Protein AF-A0AAW0HGW6-F1 (afdb_monomer_lite)

Structure (mmCIF, N/CA/C/O backbone):
data_AF-A0AAW0HGW6-F1
#
_entry.id   AF-A0AAW0HGW6-F1
#
loop_
_atom_site.group_PDB
_atom_site.id
_atom_site.type_symbol
_atom_site.label_atom_id
_atom_site.label_alt_id
_atom_site.label_comp_id
_atom_site.label_asym_id
_atom_site.label_entity_id
_atom_site.label_seq_id
_atom_site.pdbx_PDB_ins_code
_atom_site.Cartn_x
_atom_site.Cartn_y
_atom_site.Cartn_z
_atom_site.occupancy
_atom_site.B_iso_or_equiv
_atom_site.auth_seq_id
_atom_site.auth_comp_id
_atom_site.auth_asym_id
_atom_site.auth_atom_id
_atom_site.pdbx_PDB_model_num
ATOM 1 N N . MET A 1 1 ? 10.574 7.737 -58.457 1.00 45.41 1 MET A N 1
ATOM 2 C CA . MET A 1 1 ? 11.836 7.775 -59.238 1.00 45.41 1 MET A CA 1
ATOM 3 C C . MET A 1 1 ? 12.554 9.073 -58.868 1.00 45.41 1 MET A C 1
ATOM 5 O O . MET A 1 1 ? 11.848 10.019 -58.565 1.00 45.41 1 MET A O 1
ATOM 9 N N . GLY A 1 2 ? 13.882 9.182 -58.815 1.00 47.44 2 GLY A N 1
ATOM 10 C CA . GLY A 1 2 ? 14.922 8.193 -59.123 1.00 47.44 2 GLY A CA 1
ATOM 11 C C . GLY A 1 2 ? 16.146 8.315 -58.198 1.00 47.44 2 GLY A C 1
ATOM 12 O O . GLY A 1 2 ? 16.178 9.157 -57.307 1.00 47.44 2 GLY A O 1
ATOM 13 N N . ARG A 1 3 ? 17.135 7.436 -58.397 1.00 45.44 3 ARG A N 1
ATOM 14 C CA . ARG A 1 3 ? 18.428 7.460 -57.688 1.00 45.44 3 ARG A CA 1
ATOM 15 C C . ARG A 1 3 ? 19.413 8.322 -58.475 1.00 45.44 3 ARG A C 1
ATOM 17 O O . ARG A 1 3 ? 19.482 8.161 -59.690 1.00 45.44 3 ARG A O 1
ATOM 24 N N . CYS A 1 4 ? 20.253 9.093 -57.790 1.00 49.06 4 CYS A N 1
ATOM 25 C CA . CYS A 1 4 ? 21.452 9.685 -58.383 1.00 49.06 4 CYS A CA 1
ATOM 26 C C . CYS A 1 4 ? 22.699 9.147 -57.670 1.00 49.06 4 CYS A C 1
ATOM 28 O O . CYS A 1 4 ? 22.979 9.507 -56.531 1.00 49.06 4 CYS A O 1
ATOM 30 N N . GLN A 1 5 ? 23.437 8.270 -58.354 1.00 52.12 5 GLN A N 1
ATOM 31 C CA . GLN A 1 5 ? 24.823 7.916 -58.038 1.00 52.12 5 GLN A CA 1
ATOM 32 C C . GLN A 1 5 ? 25.728 8.522 -59.119 1.00 52.12 5 GLN A C 1
ATOM 34 O O . GLN A 1 5 ? 25.414 8.427 -60.304 1.00 52.12 5 GLN A O 1
ATOM 39 N N . GLY A 1 6 ? 26.869 9.089 -58.727 1.00 44.75 6 GLY A N 1
ATOM 40 C CA . GLY A 1 6 ? 27.873 9.655 -59.637 1.00 44.75 6 GLY A CA 1
ATOM 41 C C . GLY A 1 6 ? 29.015 10.261 -58.819 1.00 44.75 6 GLY A C 1
ATOM 42 O O . GLY A 1 6 ? 28.854 11.355 -58.304 1.00 44.75 6 GLY A O 1
ATOM 43 N N . LYS A 1 7 ? 30.038 9.489 -58.433 1.00 53.41 7 LYS A N 1
ATOM 44 C CA . LYS A 1 7 ? 31.212 9.031 -59.216 1.00 53.41 7 LYS A CA 1
ATOM 45 C C . LYS A 1 7 ? 32.397 10.001 -59.090 1.00 53.41 7 LYS A C 1
ATOM 47 O O . LYS A 1 7 ? 32.327 11.138 -59.537 1.00 53.41 7 LYS A O 1
ATOM 52 N N . ASN A 1 8 ? 33.497 9.486 -58.537 1.00 37.16 8 ASN A N 1
ATOM 53 C CA . ASN A 1 8 ? 34.823 10.106 -58.565 1.00 37.16 8 ASN A CA 1
ATOM 54 C C . ASN A 1 8 ? 35.279 10.394 -60.005 1.00 37.16 8 ASN A C 1
ATOM 56 O O . ASN A 1 8 ? 34.983 9.604 -60.903 1.00 37.16 8 ASN A O 1
ATOM 60 N N . SER A 1 9 ? 36.146 11.396 -60.173 1.00 42.34 9 SER A N 1
ATOM 61 C CA . SER A 1 9 ? 37.456 11.164 -60.801 1.00 42.34 9 SER A CA 1
ATOM 62 C C . SER A 1 9 ? 38.423 12.325 -60.571 1.00 42.34 9 SER A C 1
ATOM 64 O O . SER A 1 9 ? 38.061 13.490 -60.711 1.00 42.34 9 SER A O 1
ATOM 66 N N . SER A 1 10 ? 39.664 11.983 -60.230 1.00 46.84 10 SER A N 1
ATOM 67 C CA . SER A 1 10 ? 40.800 12.902 -60.108 1.00 46.84 10 SER A CA 1
ATOM 68 C C . SER A 1 10 ? 41.155 13.559 -61.443 1.00 46.84 10 SER A C 1
ATOM 70 O O . SER A 1 10 ? 40.934 12.955 -62.490 1.00 46.84 10 SER A O 1
ATOM 72 N N . ASN A 1 11 ? 41.868 14.691 -61.408 1.00 45.53 11 ASN A N 1
ATOM 73 C CA . ASN A 1 11 ? 42.939 14.940 -62.378 1.00 45.53 11 ASN A CA 1
ATOM 74 C C . ASN A 1 11 ? 43.975 15.971 -61.894 1.00 45.53 11 ASN A C 1
ATOM 76 O O . ASN A 1 11 ? 43.610 17.039 -61.426 1.00 45.53 11 ASN A O 1
ATOM 80 N N . ASN A 1 12 ? 45.244 15.567 -62.031 1.00 43.19 12 ASN A N 1
ATOM 81 C CA . ASN A 1 12 ? 46.496 16.290 -62.322 1.00 43.19 12 ASN A CA 1
ATOM 82 C C . ASN A 1 12 ? 46.644 17.819 -62.094 1.00 43.19 12 ASN A C 1
ATOM 84 O O . ASN A 1 12 ? 45.719 18.579 -62.320 1.00 43.19 12 ASN A O 1
ATOM 88 N N . LEU A 1 13 ? 47.825 18.419 -61.882 1.00 39.59 13 LEU A N 1
ATOM 89 C CA . LEU A 1 13 ? 49.220 18.051 -61.541 1.00 39.59 13 LEU A CA 1
ATOM 90 C C . LEU A 1 13 ? 50.100 19.208 -62.081 1.00 39.59 13 LEU A C 1
ATOM 92 O O . LEU A 1 13 ? 50.106 19.422 -63.286 1.00 39.59 13 LEU A O 1
ATOM 96 N N . LYS A 1 14 ? 50.924 19.824 -61.216 1.00 50.56 14 LYS A N 1
ATOM 97 C CA . LYS A 1 14 ? 52.107 20.679 -61.516 1.00 50.56 14 LYS A CA 1
ATOM 98 C C . LYS A 1 14 ? 51.924 22.002 -62.286 1.00 50.56 14 LYS A C 1
ATOM 100 O O . LYS A 1 14 ? 51.207 22.082 -63.272 1.00 50.56 14 LYS A O 1
ATOM 105 N N . ASN A 1 15 ? 52.696 22.999 -61.824 1.00 44.78 15 ASN A N 1
ATOM 106 C CA . ASN A 1 15 ? 53.434 24.078 -62.525 1.00 44.78 15 ASN A CA 1
ATOM 107 C C . ASN A 1 15 ? 53.631 25.243 -61.521 1.00 44.78 15 ASN A C 1
ATOM 109 O O . ASN A 1 15 ? 52.696 25.540 -60.791 1.00 44.78 15 ASN A O 1
ATOM 113 N N . ASN A 1 16 ? 54.752 25.970 -61.405 1.00 42.94 16 ASN A N 1
ATOM 114 C CA . ASN A 1 16 ? 56.145 25.806 -61.858 1.00 42.94 16 ASN A CA 1
ATOM 115 C C . ASN A 1 16 ? 57.040 26.784 -61.024 1.00 42.94 16 ASN A C 1
ATOM 117 O O . ASN A 1 16 ? 56.511 27.749 -60.480 1.00 42.94 16 ASN A O 1
ATOM 121 N N . MET A 1 17 ? 58.363 26.586 -60.904 1.00 48.97 17 MET A N 1
ATOM 122 C CA . MET A 1 17 ? 59.252 27.432 -60.060 1.00 48.97 17 MET A CA 1
ATOM 123 C C . MET A 1 17 ? 59.875 28.633 -60.808 1.00 48.97 17 MET A C 1
ATOM 125 O O . MET A 1 17 ? 60.598 28.433 -61.788 1.00 48.97 17 MET A O 1
ATOM 129 N N . LYS A 1 18 ? 59.676 29.867 -60.300 1.00 41.25 18 LYS A N 1
ATOM 130 C CA . LYS A 1 18 ? 60.363 31.141 -60.663 1.00 41.25 18 LYS A CA 1
ATOM 131 C C . LYS A 1 18 ? 59.913 32.245 -59.669 1.00 41.25 18 LYS A C 1
ATOM 133 O O . LYS A 1 18 ? 58.730 32.246 -59.361 1.00 41.25 18 LYS A O 1
ATOM 138 N N . SER A 1 19 ? 60.698 33.195 -59.139 1.00 41.16 19 SER A N 1
ATOM 139 C CA . SER A 1 19 ? 62.159 33.402 -58.976 1.00 41.16 19 SER A CA 1
ATOM 140 C C . SER A 1 19 ? 62.400 34.291 -57.727 1.00 41.16 19 SER A C 1
ATOM 142 O O . SER A 1 19 ? 61.431 34.777 -57.149 1.00 41.16 19 SER A O 1
ATOM 144 N N . SER A 1 20 ? 63.656 34.536 -57.334 1.00 46.97 20 SER A N 1
ATOM 145 C CA . SER A 1 20 ? 64.038 35.544 -56.321 1.00 46.97 20 SER A CA 1
ATOM 146 C C . SER A 1 20 ? 64.292 36.930 -56.927 1.00 46.97 20 SER A C 1
ATOM 148 O O . SER A 1 20 ? 64.766 36.990 -58.059 1.00 46.97 20 SER A O 1
ATOM 150 N N . ASP A 1 21 ? 64.116 37.992 -56.129 1.00 43.16 21 ASP A N 1
ATOM 151 C CA . ASP A 1 21 ? 64.934 39.219 -56.179 1.00 43.16 21 ASP A CA 1
ATOM 152 C C . ASP A 1 21 ? 64.956 39.921 -54.792 1.00 43.16 21 ASP A C 1
ATOM 154 O O . ASP A 1 21 ? 63.905 39.988 -54.148 1.00 43.16 21 ASP A O 1
ATOM 158 N N . PRO A 1 22 ? 66.114 40.409 -54.294 1.00 71.44 22 PRO A N 1
ATOM 159 C CA . PRO A 1 22 ? 66.227 41.163 -53.035 1.00 71.44 22 PRO A CA 1
ATOM 160 C C . PRO A 1 22 ? 66.676 42.628 -53.242 1.00 71.44 22 PRO A C 1
ATOM 162 O O . PRO A 1 22 ? 67.610 42.841 -54.004 1.00 71.44 22 PRO A O 1
ATOM 165 N N . ASN A 1 23 ? 66.086 43.613 -52.537 1.00 39.38 23 ASN A N 1
ATOM 166 C CA . ASN A 1 23 ? 66.684 44.928 -52.177 1.00 39.38 23 ASN A CA 1
ATOM 167 C C . ASN A 1 23 ? 65.692 45.824 -51.376 1.00 39.38 23 ASN A C 1
ATOM 169 O O . ASN A 1 23 ? 64.668 46.191 -51.937 1.00 39.38 23 ASN A O 1
ATOM 173 N N . ASP A 1 24 ? 66.035 46.132 -50.109 1.00 37.75 24 ASP A N 1
ATOM 174 C CA . ASP A 1 24 ? 65.868 47.365 -49.271 1.00 37.75 24 ASP A CA 1
ATOM 175 C C . ASP A 1 24 ? 64.680 48.376 -49.438 1.00 37.75 24 ASP A C 1
ATOM 177 O O . ASP A 1 24 ? 64.118 48.478 -50.526 1.00 37.75 24 ASP A O 1
ATOM 181 N N . PRO A 1 25 ? 64.337 49.247 -48.441 1.00 48.53 25 PRO A N 1
ATOM 182 C CA . PRO A 1 25 ? 64.885 49.400 -47.082 1.00 48.53 25 PRO A CA 1
ATOM 183 C C . PRO A 1 25 ? 63.857 49.499 -45.918 1.00 48.53 25 PRO A C 1
ATOM 185 O O . PRO A 1 25 ? 62.643 49.589 -46.093 1.00 48.53 25 PRO A O 1
ATOM 188 N N . THR A 1 26 ? 64.414 49.535 -44.705 1.00 46.91 26 THR A N 1
ATOM 189 C CA . THR A 1 26 ? 63.852 49.866 -43.379 1.00 46.91 26 THR A CA 1
ATOM 190 C C . THR A 1 26 ? 62.599 50.759 -43.312 1.00 46.91 26 THR A C 1
ATOM 192 O O . THR A 1 26 ? 62.613 51.909 -43.749 1.00 46.91 26 THR A O 1
ATOM 195 N N . ILE A 1 27 ? 61.595 50.300 -42.550 1.00 41.50 27 ILE A N 1
ATOM 196 C CA . ILE A 1 27 ? 60.738 51.168 -41.723 1.00 41.50 27 ILE A CA 1
ATOM 197 C C . ILE A 1 27 ? 60.955 50.780 -40.255 1.00 41.50 27 ILE A C 1
ATOM 199 O O . ILE A 1 27 ? 60.510 49.724 -39.806 1.00 41.50 27 ILE A O 1
ATOM 203 N N . GLU A 1 28 ? 61.645 51.643 -39.509 1.00 48.78 28 GLU A N 1
ATOM 204 C CA . GLU A 1 28 ? 61.555 51.672 -38.047 1.00 48.78 28 GLU A CA 1
ATOM 205 C C . GLU A 1 28 ? 60.164 52.183 -37.641 1.00 48.78 28 GLU A C 1
ATOM 207 O O . GLU A 1 28 ? 59.601 53.047 -38.314 1.00 48.78 28 GLU A O 1
ATOM 212 N N . GLY A 1 29 ? 59.634 51.708 -36.510 1.00 48.62 29 GLY A N 1
ATOM 213 C CA . GLY A 1 29 ? 58.465 52.333 -35.878 1.00 48.62 29 GLY A CA 1
ATOM 214 C C . GLY A 1 29 ? 57.179 51.507 -35.841 1.00 48.62 29 GLY A C 1
ATOM 215 O O . GLY A 1 29 ? 56.113 52.024 -36.161 1.00 48.62 29 GLY A O 1
ATOM 216 N N . LEU A 1 30 ? 57.245 50.263 -35.359 1.00 36.84 30 LEU A N 1
ATOM 217 C CA . LEU A 1 30 ? 56.106 49.643 -34.673 1.00 36.84 30 LEU A CA 1
ATOM 218 C C . LEU A 1 30 ? 56.581 48.996 -33.371 1.00 36.84 30 LEU A C 1
ATOM 220 O O . LEU A 1 30 ? 57.078 47.871 -33.361 1.00 36.84 30 LEU A O 1
ATOM 224 N N . GLU A 1 31 ? 56.416 49.725 -32.266 1.00 42.50 31 GLU A N 1
ATOM 225 C CA . GLU A 1 31 ? 56.532 49.152 -30.927 1.00 42.50 31 GLU A CA 1
ATOM 226 C C . GLU A 1 31 ? 55.533 47.997 -30.766 1.00 42.50 31 GLU A C 1
ATOM 228 O O . GLU A 1 31 ? 54.365 48.080 -31.157 1.00 42.50 31 GLU A O 1
ATOM 233 N N . HIS A 1 32 ? 56.009 46.890 -30.200 1.00 52.75 32 HIS A N 1
ATOM 234 C CA . HIS A 1 32 ? 55.258 45.644 -30.121 1.00 52.75 32 HIS A CA 1
ATOM 235 C C . HIS A 1 32 ? 54.087 45.724 -29.129 1.00 52.75 32 HIS A C 1
ATOM 237 O O . HIS A 1 32 ? 54.254 45.470 -27.937 1.00 52.75 32 HIS A O 1
ATOM 243 N N . LEU A 1 33 ? 52.870 45.939 -29.631 1.00 50.41 33 LEU A N 1
ATOM 244 C CA . LEU A 1 33 ? 51.649 45.514 -28.942 1.00 50.41 33 LEU A CA 1
ATOM 245 C C . LEU A 1 33 ? 51.174 44.189 -29.540 1.00 50.41 33 LEU A C 1
ATOM 247 O O . LEU A 1 33 ? 50.477 44.158 -30.550 1.00 50.41 33 LEU A O 1
ATOM 251 N N . ASN A 1 34 ? 51.588 43.085 -28.912 1.00 55.12 34 ASN A N 1
ATOM 252 C CA . ASN A 1 34 ? 51.261 41.728 -29.351 1.00 55.12 34 ASN A CA 1
ATOM 253 C C . ASN A 1 34 ? 49.733 41.491 -29.309 1.00 55.12 34 ASN A C 1
ATOM 255 O O . ASN A 1 34 ? 49.170 41.406 -28.212 1.00 55.12 34 ASN A O 1
ATOM 259 N N . PRO A 1 35 ? 49.044 41.306 -30.456 1.00 55.56 35 PRO A N 1
ATOM 260 C CA . PRO A 1 35 ? 47.600 41.049 -30.462 1.00 55.56 35 PRO A CA 1
ATOM 261 C C . PRO A 1 35 ? 47.244 39.692 -29.828 1.00 55.56 35 PRO A C 1
ATOM 263 O O . PRO A 1 35 ? 46.119 39.490 -29.372 1.00 55.56 35 PRO A O 1
ATOM 266 N N . GLU A 1 36 ? 48.216 38.779 -29.738 1.00 54.62 36 GLU A N 1
ATOM 267 C CA . GLU A 1 36 ? 48.080 37.476 -29.084 1.00 54.62 36 GLU A CA 1
ATOM 268 C C . GLU A 1 36 ? 47.896 37.582 -27.554 1.00 54.62 36 GLU A C 1
ATOM 270 O O . GLU A 1 36 ? 47.182 36.775 -26.960 1.00 54.62 36 GLU A O 1
ATOM 275 N N . GLU A 1 37 ? 48.482 38.596 -26.904 1.00 58.25 37 GLU A N 1
ATOM 276 C CA . GLU A 1 37 ? 48.430 38.758 -25.440 1.00 58.25 37 GLU A CA 1
ATOM 277 C C . GLU A 1 37 ? 47.106 39.374 -24.963 1.00 58.25 37 GLU A C 1
ATOM 279 O O . GLU A 1 37 ? 46.531 38.949 -23.956 1.00 58.25 37 GLU A O 1
ATOM 284 N N . VAL A 1 38 ? 46.556 40.323 -25.727 1.00 61.97 38 VAL A N 1
ATOM 285 C CA . VAL A 1 38 ? 45.246 40.931 -25.431 1.00 61.97 38 VAL A CA 1
ATOM 286 C C . VAL A 1 38 ? 44.131 39.880 -25.512 1.00 61.97 38 VAL A C 1
ATOM 288 O O . VAL A 1 38 ? 43.256 39.836 -24.643 1.00 61.97 38 VAL A O 1
ATOM 291 N N . GLY A 1 39 ? 44.201 38.979 -26.502 1.00 65.69 39 GLY A N 1
ATOM 292 C CA . GLY A 1 39 ? 43.273 37.854 -26.639 1.00 65.69 39 GLY A CA 1
ATOM 293 C C . GLY A 1 39 ? 43.298 36.913 -25.430 1.00 65.69 39 GLY A C 1
ATOM 294 O O . GLY A 1 39 ? 42.243 36.594 -24.880 1.00 65.69 39 GLY A O 1
ATOM 295 N N . LYS A 1 40 ? 44.492 36.535 -24.949 1.00 73.88 40 LYS A N 1
ATOM 296 C CA . LYS A 1 40 ? 44.659 35.697 -23.744 1.00 73.88 40 LYS A CA 1
ATOM 297 C C . LYS A 1 40 ? 44.055 36.354 -22.499 1.00 73.88 40 LYS A C 1
ATOM 299 O O . LYS A 1 40 ? 43.359 35.682 -21.739 1.00 73.88 40 LYS A O 1
ATOM 304 N N . SER A 1 41 ? 44.248 37.664 -22.317 1.00 82.25 41 SER A N 1
ATOM 305 C CA . SER A 1 41 ? 43.658 38.414 -21.195 1.00 82.25 41 SER A CA 1
ATOM 306 C C . SER A 1 41 ? 42.123 38.440 -21.241 1.00 82.25 41 SER A C 1
ATOM 308 O O . SER A 1 41 ? 41.467 38.234 -20.217 1.00 82.25 41 SER A O 1
ATOM 310 N N . ALA A 1 42 ? 41.530 38.637 -22.424 1.00 81.69 42 ALA A N 1
ATOM 311 C CA . ALA A 1 42 ? 40.078 38.602 -22.599 1.00 81.69 42 ALA A CA 1
ATOM 312 C C . ALA A 1 42 ? 39.494 37.200 -22.330 1.00 81.69 42 ALA A C 1
ATOM 314 O O . ALA A 1 42 ? 38.497 37.074 -21.616 1.00 81.69 42 ALA A O 1
ATOM 315 N N . ILE A 1 43 ? 40.151 36.149 -22.834 1.00 87.06 43 ILE A N 1
ATOM 316 C CA . ILE A 1 43 ? 39.767 34.747 -22.606 1.00 87.06 43 ILE A CA 1
ATOM 317 C C . ILE A 1 43 ? 39.838 34.393 -21.113 1.00 87.06 43 ILE A C 1
ATOM 319 O O . ILE A 1 43 ? 38.901 33.800 -20.584 1.00 87.06 43 ILE A O 1
ATOM 323 N N . MET A 1 44 ? 40.898 34.807 -20.411 1.00 87.31 44 MET A N 1
ATOM 324 C CA . MET A 1 44 ? 41.045 34.582 -18.968 1.00 87.31 44 MET A CA 1
ATOM 325 C C . MET A 1 44 ? 39.884 35.194 -18.172 1.00 87.31 44 MET A C 1
ATOM 327 O O . MET A 1 44 ? 39.283 34.507 -17.351 1.00 87.31 44 MET A O 1
ATOM 331 N N . LYS A 1 45 ? 39.498 36.445 -18.464 1.00 90.00 45 LYS A N 1
ATOM 332 C CA . LYS A 1 45 ? 38.363 37.110 -17.795 1.00 90.00 45 LYS A CA 1
ATOM 333 C C . LYS A 1 45 ? 37.025 36.414 -18.061 1.00 90.00 45 LYS A C 1
ATOM 335 O O . LYS A 1 45 ? 36.221 36.290 -17.141 1.00 90.00 45 LYS A O 1
ATOM 340 N N . ALA A 1 46 ? 36.797 35.932 -19.284 1.00 90.62 46 ALA A N 1
ATOM 341 C CA . ALA A 1 46 ? 35.594 35.168 -19.619 1.00 90.62 46 ALA A CA 1
ATOM 342 C C . ALA A 1 46 ? 35.531 33.828 -18.859 1.00 90.62 46 ALA A C 1
ATOM 344 O O . ALA A 1 46 ? 34.475 33.452 -18.354 1.00 90.62 46 ALA A O 1
ATOM 345 N N . ILE A 1 47 ? 36.671 33.142 -18.720 1.00 92.56 47 ILE A N 1
ATOM 346 C CA . ILE A 1 47 ? 36.792 31.910 -17.929 1.00 92.56 47 ILE A CA 1
ATOM 347 C C . ILE A 1 47 ? 36.548 32.184 -16.436 1.00 92.56 47 ILE A C 1
ATOM 349 O O . ILE A 1 47 ? 35.830 31.419 -15.795 1.00 92.56 47 ILE A O 1
ATOM 353 N N . GLU A 1 48 ? 37.106 33.262 -15.878 1.00 92.56 48 GLU A N 1
ATOM 354 C CA . GLU A 1 48 ? 36.892 33.629 -14.470 1.00 92.56 48 GLU A CA 1
ATOM 355 C C . GLU A 1 48 ? 35.420 33.962 -14.179 1.00 92.56 48 GLU A C 1
ATOM 357 O O . GLU A 1 48 ? 34.868 33.472 -13.195 1.00 92.56 48 GLU A O 1
ATOM 362 N N . SER A 1 49 ? 34.759 34.715 -15.069 1.00 91.88 49 SER A N 1
ATOM 363 C CA . SER A 1 49 ? 33.323 35.016 -14.961 1.00 91.88 49 SER A CA 1
ATOM 364 C C . SER A 1 49 ? 32.483 33.738 -14.968 1.00 91.88 49 SER A C 1
ATOM 366 O O . SER A 1 49 ? 31.658 33.543 -14.082 1.00 91.88 49 SER A O 1
ATOM 368 N N . LEU A 1 50 ? 32.744 32.818 -15.906 1.00 94.88 50 LEU A N 1
ATOM 369 C CA . LEU A 1 50 ? 31.999 31.561 -16.005 1.00 94.88 50 LEU A CA 1
ATOM 370 C C . LEU A 1 50 ? 32.199 30.658 -14.775 1.00 94.88 50 LEU A C 1
ATOM 372 O O . LEU A 1 50 ? 31.246 30.035 -14.308 1.00 94.88 50 LEU A O 1
ATOM 376 N N . LYS A 1 51 ? 33.416 30.596 -14.215 1.00 93.88 51 LYS A N 1
ATOM 377 C CA . LYS A 1 51 ? 33.666 29.897 -12.940 1.00 93.88 51 LYS A CA 1
ATOM 378 C C . LYS A 1 51 ? 32.850 30.509 -11.802 1.00 93.88 51 LYS A C 1
ATOM 380 O O . LYS A 1 51 ? 32.289 29.766 -10.998 1.00 93.88 51 LYS A O 1
ATOM 385 N N . GLN A 1 52 ? 32.793 31.839 -11.726 1.00 95.00 52 GLN A N 1
ATOM 386 C CA . GLN A 1 52 ? 32.041 32.533 -10.686 1.00 95.00 52 GLN A CA 1
ATOM 387 C C . GLN A 1 52 ? 30.537 32.268 -10.816 1.00 95.00 52 GLN A C 1
ATOM 389 O O . GLN A 1 52 ? 29.903 31.941 -9.815 1.00 95.00 52 GLN A O 1
ATOM 394 N N . ASP A 1 53 ? 29.989 32.320 -12.031 1.00 94.62 53 ASP A N 1
ATOM 395 C CA . ASP A 1 53 ? 28.572 32.047 -12.295 1.00 94.62 53 ASP A CA 1
ATOM 396 C C . ASP A 1 53 ? 28.186 30.609 -11.917 1.00 94.62 53 ASP A C 1
ATOM 398 O O . ASP A 1 53 ? 27.167 30.397 -11.259 1.00 94.62 53 ASP A O 1
ATOM 402 N N . MET A 1 54 ? 29.024 29.615 -12.245 1.00 93.31 54 MET A N 1
ATOM 403 C CA . MET A 1 54 ? 28.795 28.222 -11.832 1.00 93.31 54 MET A CA 1
ATOM 404 C C . MET A 1 54 ? 28.830 28.052 -10.305 1.00 93.31 54 MET A C 1
ATOM 406 O O . MET A 1 54 ? 27.952 27.395 -9.745 1.00 93.31 54 MET A O 1
ATOM 410 N N . ASN A 1 55 ? 29.806 28.660 -9.621 1.00 94.06 55 ASN A N 1
ATOM 411 C CA . ASN A 1 55 ? 29.913 28.597 -8.159 1.00 94.06 55 ASN A CA 1
ATOM 412 C C . ASN A 1 55 ? 28.725 29.285 -7.464 1.00 94.06 55 ASN A C 1
ATOM 414 O O . ASN A 1 55 ? 28.182 28.751 -6.496 1.00 94.06 55 ASN A O 1
ATOM 418 N N . ASN A 1 56 ? 28.297 30.444 -7.973 1.00 93.25 56 ASN A N 1
ATOM 419 C CA . ASN A 1 56 ? 27.121 31.159 -7.482 1.00 93.25 56 ASN A CA 1
ATOM 420 C C . ASN A 1 56 ? 25.848 30.326 -7.691 1.00 93.25 56 ASN A C 1
ATOM 422 O O . ASN A 1 56 ? 25.089 30.126 -6.748 1.00 93.25 56 ASN A O 1
ATOM 426 N N . SER A 1 57 ? 25.645 29.780 -8.895 1.00 94.38 57 SER A N 1
ATOM 427 C CA . SER A 1 57 ? 24.457 28.986 -9.229 1.00 94.38 57 SER A CA 1
ATOM 428 C C . SER A 1 57 ? 24.357 27.692 -8.412 1.00 94.38 57 SER A C 1
ATOM 430 O O . SER A 1 57 ? 23.254 27.307 -8.022 1.00 94.38 57 SER A O 1
ATOM 432 N N . LEU A 1 58 ? 25.487 27.047 -8.098 1.00 93.12 58 LEU A N 1
ATOM 433 C CA . LEU A 1 58 ? 25.520 25.895 -7.195 1.00 93.12 58 LEU A CA 1
ATOM 434 C C . LEU A 1 58 ? 25.111 26.297 -5.767 1.00 93.12 58 LEU A C 1
ATOM 436 O O . LEU A 1 58 ? 24.235 25.668 -5.179 1.00 93.12 58 LEU A O 1
ATOM 440 N N . LYS A 1 59 ? 25.663 27.403 -5.251 1.00 94.00 59 LYS A N 1
ATOM 441 C CA . LYS A 1 59 ? 25.331 27.935 -3.920 1.00 94.00 59 LYS A CA 1
ATOM 442 C C . LYS A 1 59 ? 23.860 28.346 -3.797 1.00 94.00 59 LYS A C 1
ATOM 444 O O . LYS A 1 59 ? 23.228 28.030 -2.795 1.00 94.00 59 LYS A O 1
ATOM 449 N N . GLU A 1 60 ? 23.292 28.993 -4.815 1.00 92.69 60 GLU A N 1
ATOM 450 C CA . GLU A 1 60 ? 21.859 29.320 -4.866 1.00 92.69 60 GLU A CA 1
ATOM 451 C C . GLU A 1 60 ? 20.977 28.064 -4.877 1.00 92.69 60 GLU A C 1
ATOM 453 O O . GLU A 1 60 ? 19.898 28.054 -4.278 1.00 92.69 60 GLU A O 1
ATOM 458 N N . MET A 1 61 ? 21.424 26.993 -5.540 1.00 88.38 61 MET A N 1
ATOM 459 C CA . MET A 1 61 ? 20.717 25.715 -5.552 1.00 88.38 61 MET A CA 1
ATOM 460 C C . MET A 1 61 ? 20.698 25.083 -4.154 1.00 88.38 61 MET A C 1
ATOM 462 O O . MET A 1 61 ? 19.622 24.716 -3.674 1.00 88.38 61 MET A O 1
ATOM 466 N N . ASP A 1 62 ? 21.850 25.026 -3.483 1.00 90.44 62 ASP A N 1
ATOM 467 C CA . ASP A 1 62 ? 21.972 24.515 -2.115 1.00 90.44 62 ASP A CA 1
ATOM 468 C C . ASP A 1 62 ? 21.153 25.356 -1.123 1.00 90.44 62 ASP A C 1
ATOM 470 O O . ASP A 1 62 ? 20.369 24.813 -0.345 1.00 90.44 62 ASP A O 1
ATOM 474 N N . GLU A 1 63 ? 21.251 26.689 -1.181 1.00 94.94 63 GLU A N 1
ATOM 475 C CA . GLU A 1 63 ? 20.460 27.597 -0.339 1.00 94.94 63 GLU A CA 1
ATOM 476 C C . GLU A 1 63 ? 18.950 27.419 -0.561 1.00 94.94 63 GLU A C 1
ATOM 478 O O . GLU A 1 63 ? 18.182 27.392 0.404 1.00 94.94 63 GLU A O 1
ATOM 483 N N . LYS A 1 64 ? 18.506 27.224 -1.809 1.00 94.44 64 LYS A N 1
ATOM 484 C CA . LYS A 1 64 ? 17.097 26.974 -2.146 1.00 94.44 64 LYS A CA 1
ATOM 485 C C . LYS A 1 64 ? 16.588 25.638 -1.601 1.00 94.44 64 LYS A C 1
ATOM 487 O O . LYS A 1 64 ? 15.466 25.591 -1.089 1.00 94.44 64 LYS A O 1
ATOM 492 N N . TYR A 1 65 ? 17.370 24.562 -1.706 1.00 89.31 65 TYR A N 1
ATOM 493 C CA . TYR A 1 65 ? 16.980 23.260 -1.156 1.00 89.31 65 TYR A CA 1
ATOM 494 C C . TYR A 1 65 ? 16.986 23.267 0.374 1.00 89.31 65 TYR A C 1
ATOM 496 O O . TYR A 1 65 ? 16.000 22.836 0.975 1.00 89.31 65 TYR A O 1
ATOM 504 N N . ASN A 1 66 ? 18.020 23.836 0.998 1.00 93.69 66 ASN A N 1
ATOM 505 C CA . ASN A 1 66 ? 18.113 23.966 2.452 1.00 93.69 66 ASN A CA 1
ATOM 506 C C . ASN A 1 66 ? 16.970 24.822 3.017 1.00 93.69 66 ASN A C 1
ATOM 508 O O . ASN A 1 66 ? 16.310 24.414 3.969 1.00 93.69 66 ASN A O 1
ATOM 512 N N . LYS A 1 67 ? 16.642 25.955 2.379 1.00 95.56 67 LYS A N 1
ATOM 513 C CA . LYS A 1 67 ? 15.492 26.784 2.771 1.00 95.56 67 LYS A CA 1
ATOM 514 C C . LYS A 1 67 ? 14.166 26.023 2.677 1.00 95.56 67 LYS A C 1
ATOM 516 O O . LYS A 1 67 ? 13.364 26.086 3.605 1.00 95.56 67 LYS A O 1
ATOM 521 N N . LYS A 1 68 ? 13.939 25.277 1.589 1.00 94.50 68 LYS A N 1
ATOM 522 C CA . LYS A 1 68 ? 12.716 24.473 1.417 1.00 94.50 68 LYS A CA 1
ATOM 523 C C . LYS A 1 68 ? 12.611 23.353 2.461 1.00 94.50 68 LYS A C 1
ATOM 525 O O . LYS A 1 68 ? 11.510 23.042 2.912 1.00 94.50 68 LYS A O 1
ATOM 530 N N . PHE A 1 69 ? 13.737 22.747 2.838 1.00 94.31 69 PHE A N 1
ATOM 531 C CA . PHE A 1 69 ? 13.797 21.755 3.911 1.00 94.31 69 PHE A CA 1
ATOM 532 C C . PHE A 1 69 ? 13.433 22.374 5.270 1.00 94.31 69 PHE A C 1
ATOM 534 O O . PHE A 1 69 ? 12.588 21.831 5.980 1.00 94.31 69 PHE A O 1
ATOM 541 N N . GLU A 1 70 ? 13.991 23.543 5.589 1.00 93.25 70 GLU A N 1
ATOM 542 C CA . GLU A 1 70 ? 13.740 24.247 6.851 1.00 93.25 70 GLU A CA 1
ATOM 543 C C . GLU A 1 70 ? 12.276 24.706 6.987 1.00 93.25 70 GLU A C 1
ATOM 545 O O . GLU A 1 70 ? 11.643 24.495 8.023 1.00 93.25 70 GLU A O 1
ATOM 550 N N . GLU A 1 71 ? 11.690 25.256 5.916 1.00 94.31 71 GLU A N 1
ATOM 551 C CA . GLU A 1 71 ? 10.268 25.634 5.865 1.00 94.31 71 GLU A CA 1
ATOM 552 C C . GLU A 1 71 ? 9.342 24.424 6.095 1.00 94.31 71 GLU A C 1
ATOM 554 O O . GLU A 1 71 ? 8.370 24.513 6.851 1.00 94.31 71 GLU A O 1
ATOM 559 N N . MET A 1 72 ? 9.667 23.272 5.496 1.00 93.88 72 MET A N 1
ATOM 560 C CA . MET A 1 72 ? 8.922 22.022 5.673 1.00 93.88 72 MET A CA 1
ATOM 561 C C . MET A 1 72 ? 9.049 21.469 7.101 1.00 93.88 72 MET A C 1
ATOM 563 O O . MET A 1 72 ? 8.044 21.073 7.693 1.00 93.88 72 MET A O 1
ATOM 567 N N . SER A 1 73 ? 10.258 21.487 7.672 1.00 90.38 73 SER A N 1
ATOM 568 C CA . SER A 1 73 ? 10.525 21.082 9.059 1.00 90.38 73 SER A CA 1
ATOM 569 C C . SER A 1 73 ? 9.727 21.934 10.051 1.00 90.38 73 SER A C 1
ATOM 571 O O . SER A 1 73 ? 9.016 21.408 10.912 1.00 90.38 73 SER A O 1
ATOM 573 N N . LYS A 1 74 ? 9.750 23.262 9.884 1.00 94.12 74 LYS A N 1
ATOM 574 C CA . LYS A 1 74 ? 8.977 24.183 10.723 1.00 94.12 74 LYS A CA 1
ATOM 575 C C . LYS A 1 74 ? 7.470 23.912 10.638 1.00 94.12 74 LYS A C 1
ATOM 577 O O . LYS A 1 74 ? 6.827 23.750 11.672 1.00 94.12 74 LYS A O 1
ATOM 582 N N . SER A 1 75 ? 6.922 23.792 9.425 1.00 93.31 75 SER A N 1
ATOM 583 C CA . SER A 1 75 ? 5.490 23.519 9.218 1.00 93.31 75 SER A CA 1
ATOM 584 C C . SER A 1 75 ? 5.034 22.203 9.862 1.00 93.31 75 SER A C 1
ATOM 586 O O . SER A 1 75 ? 3.891 22.101 10.315 1.00 93.31 75 SER A O 1
ATOM 588 N N . MET A 1 76 ? 5.907 21.193 9.902 1.00 88.75 76 MET A N 1
ATOM 589 C CA . MET A 1 76 ? 5.629 19.909 10.545 1.00 88.75 76 MET A CA 1
ATOM 590 C C . MET A 1 76 ? 5.560 20.053 12.071 1.00 88.75 76 MET A C 1
ATOM 592 O O . MET A 1 76 ? 4.595 19.598 12.686 1.00 88.75 76 MET A O 1
ATOM 596 N N . ASN A 1 77 ? 6.529 20.753 12.669 1.00 87.50 77 ASN A N 1
ATOM 597 C CA . ASN A 1 77 ? 6.580 20.999 14.113 1.00 87.50 77 ASN A CA 1
ATOM 598 C C . ASN A 1 77 ? 5.398 21.848 14.611 1.00 87.50 77 ASN A C 1
ATOM 600 O O . ASN A 1 77 ? 4.794 21.510 15.630 1.00 87.50 77 ASN A O 1
ATOM 604 N N . ASP A 1 78 ? 5.018 22.898 13.874 1.00 89.12 78 ASP A N 1
ATOM 605 C CA . ASP A 1 78 ? 3.856 23.736 14.206 1.00 89.12 78 ASP A CA 1
ATOM 606 C C . ASP A 1 78 ? 2.547 22.913 14.186 1.00 89.12 78 ASP A C 1
ATOM 608 O O . ASP A 1 78 ? 1.685 23.074 15.052 1.00 89.12 78 ASP A O 1
ATOM 612 N N . THR A 1 79 ? 2.411 21.979 13.237 1.00 86.00 79 THR A N 1
ATOM 613 C CA . THR A 1 79 ? 1.242 21.083 13.137 1.00 86.00 79 THR A CA 1
ATOM 614 C C . THR A 1 79 ? 1.187 20.099 14.308 1.00 86.00 79 THR A C 1
ATOM 616 O O . THR A 1 79 ? 0.151 19.981 14.967 1.00 86.00 79 THR A O 1
ATOM 619 N N . LEU A 1 80 ? 2.312 19.442 14.613 1.00 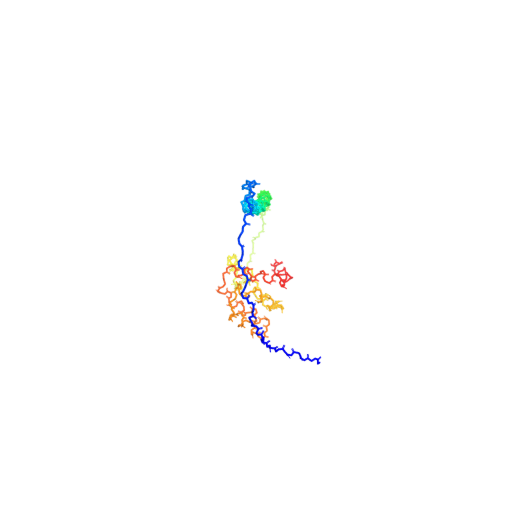87.00 80 LEU A N 1
ATOM 620 C CA . LEU A 1 80 ? 2.424 18.476 15.708 1.00 87.00 80 LEU A CA 1
ATOM 621 C C . LEU A 1 80 ? 2.155 19.132 17.073 1.00 87.00 80 LEU A C 1
ATOM 623 O O . LEU A 1 80 ? 1.365 18.622 17.867 1.00 87.00 80 LEU A O 1
ATOM 627 N N . GLY A 1 81 ? 2.744 20.305 17.325 1.00 85.56 81 GLY A N 1
ATOM 628 C CA . GLY A 1 81 ? 2.565 21.046 18.576 1.00 85.56 81 GLY A CA 1
ATOM 629 C C . GLY A 1 81 ? 1.139 21.560 18.806 1.00 85.56 81 GLY A C 1
ATOM 630 O O . GLY A 1 81 ? 0.746 21.777 19.953 1.00 85.56 81 GLY A O 1
ATOM 631 N N . ASN A 1 82 ? 0.345 21.737 17.746 1.00 86.69 82 ASN A N 1
ATOM 632 C CA . ASN A 1 82 ? -1.081 22.038 17.866 1.00 86.69 82 ASN A CA 1
ATOM 633 C C . ASN A 1 82 ? -1.891 20.781 18.217 1.00 86.69 82 ASN A C 1
ATOM 635 O O . ASN A 1 82 ? -2.698 20.830 19.144 1.00 86.69 82 ASN A O 1
ATOM 639 N N . GLN A 1 83 ? -1.621 19.647 17.560 1.00 85.88 83 GLN A N 1
ATOM 640 C CA . GLN A 1 83 ? -2.270 18.368 17.877 1.00 85.88 83 GLN A CA 1
ATOM 641 C C . GLN A 1 83 ? -1.989 17.917 19.319 1.00 85.88 83 GLN A C 1
ATOM 643 O O . GLN A 1 83 ? -2.917 17.525 20.023 1.00 85.88 83 GLN A O 1
ATOM 648 N N . GLU A 1 84 ? -0.750 18.047 19.808 1.00 86.75 84 GLU A N 1
ATOM 649 C CA . GLU A 1 84 ? -0.423 17.721 21.202 1.00 86.75 84 GLU A CA 1
ATOM 650 C C . GLU A 1 84 ? -1.237 18.526 22.226 1.00 86.75 84 GLU A C 1
ATOM 652 O O . GLU A 1 84 ? -1.591 17.995 23.279 1.00 86.75 84 GLU A O 1
ATOM 657 N N . LYS A 1 85 ? -1.510 19.809 21.954 1.00 90.31 85 LYS A N 1
ATOM 658 C CA . LYS A 1 85 ? -2.304 20.661 22.854 1.00 90.31 85 LYS A CA 1
ATOM 659 C C . LYS A 1 85 ? -3.756 20.201 22.898 1.00 90.31 85 LYS A C 1
ATOM 661 O O . LYS A 1 85 ? -4.300 20.068 23.990 1.00 90.31 85 LYS A O 1
ATOM 666 N N . THR A 1 86 ? -4.347 19.903 21.739 1.00 86.56 86 THR A N 1
ATOM 667 C CA . THR A 1 86 ? -5.705 19.349 21.647 1.00 86.56 86 THR A CA 1
ATOM 668 C C . THR A 1 86 ? -5.810 18.024 22.401 1.00 86.56 86 THR A C 1
ATOM 670 O O . THR A 1 86 ? -6.677 17.888 23.257 1.00 86.56 86 THR A O 1
ATOM 673 N N . ILE A 1 87 ? -4.873 17.093 22.185 1.00 93.19 87 ILE A N 1
ATOM 674 C CA . ILE A 1 87 ? -4.860 15.787 22.866 1.00 93.19 87 ILE A CA 1
ATOM 675 C C . ILE A 1 87 ? -4.726 15.945 24.390 1.00 93.19 87 ILE A C 1
ATOM 677 O O . ILE A 1 87 ? -5.410 15.251 25.140 1.00 93.19 87 ILE A O 1
ATOM 681 N N . LYS A 1 88 ? -3.874 16.864 24.871 1.00 93.06 88 LYS A N 1
ATOM 682 C CA . LYS A 1 88 ? -3.729 17.143 26.313 1.00 93.06 88 LYS A CA 1
ATOM 683 C C . LYS A 1 88 ? -5.032 17.678 26.920 1.00 93.06 88 LYS A C 1
ATOM 685 O O . LYS A 1 88 ? -5.438 17.183 27.966 1.00 93.06 88 LYS A O 1
ATOM 690 N N . GLN A 1 89 ? -5.702 18.612 26.242 1.00 91.19 89 GLN A N 1
ATOM 691 C CA . GLN A 1 89 ? -6.985 19.169 26.681 1.00 91.19 89 GLN A CA 1
ATOM 692 C C . GLN A 1 89 ? -8.107 18.114 26.684 1.00 91.19 89 GLN A C 1
ATOM 694 O O . GLN A 1 89 ? -8.847 17.999 27.660 1.00 91.19 89 GLN A O 1
ATOM 699 N N . GLU A 1 90 ? -8.224 17.306 25.627 1.00 88.06 90 GLU A N 1
ATOM 700 C CA . GLU A 1 90 ? -9.204 16.213 25.574 1.00 88.06 90 GLU A CA 1
ATOM 701 C C . GLU A 1 90 ? -8.955 15.195 26.696 1.00 88.06 90 GLU A C 1
ATOM 703 O O . GLU A 1 90 ? -9.884 14.833 27.419 1.00 88.06 90 GLU A O 1
ATOM 708 N N . MET A 1 91 ? -7.699 14.796 26.920 1.00 91.81 91 MET A N 1
ATOM 709 C CA . MET A 1 91 ? -7.343 13.853 27.982 1.00 91.81 91 MET A CA 1
ATOM 710 C C . MET A 1 91 ? -7.657 14.387 29.390 1.00 91.81 91 MET A C 1
ATOM 712 O O . MET A 1 91 ? -8.083 13.606 30.240 1.00 91.81 91 MET A O 1
ATOM 716 N N . GLU A 1 92 ? -7.486 15.688 29.637 1.00 92.81 92 GLU A N 1
ATOM 717 C CA . GLU A 1 92 ? -7.857 16.344 30.899 1.00 92.81 92 GLU A CA 1
ATOM 718 C C . GLU A 1 92 ? -9.378 16.286 31.127 1.00 92.81 92 GLU A C 1
ATOM 720 O O . GLU A 1 92 ? -9.830 15.740 32.136 1.00 92.81 92 GLU A O 1
ATOM 725 N N . THR A 1 93 ? -10.183 16.700 30.141 1.00 90.19 93 THR A N 1
ATOM 726 C CA . THR A 1 93 ? -11.658 16.648 30.249 1.00 90.19 93 THR A CA 1
ATOM 727 C C . THR A 1 93 ? -12.207 15.223 30.407 1.00 90.19 93 THR A C 1
ATOM 729 O O . THR A 1 93 ? -13.149 14.993 31.166 1.00 90.19 93 THR A O 1
ATOM 732 N N . VAL A 1 94 ? -11.593 14.226 29.758 1.00 92.38 94 VAL A N 1
ATOM 733 C CA . VAL A 1 94 ? -11.958 12.808 29.923 1.00 92.38 94 VAL A CA 1
ATOM 734 C C . VAL A 1 94 ? -11.645 12.301 31.337 1.00 92.38 94 VAL A C 1
ATOM 736 O O . VAL A 1 94 ? -12.369 11.446 31.852 1.00 92.38 94 VAL A O 1
ATOM 739 N N . GLN A 1 95 ? -10.600 12.818 31.994 1.00 91.94 95 GLN A N 1
ATOM 740 C CA . GLN A 1 95 ? -10.295 12.467 33.384 1.00 91.94 95 GLN A CA 1
ATOM 741 C C . GLN A 1 95 ? -11.307 13.068 34.369 1.00 91.94 95 GLN A C 1
ATOM 743 O O . GLN A 1 95 ? -11.731 12.353 35.278 1.00 91.94 95 GLN A O 1
ATOM 748 N N . GLU A 1 96 ? -11.754 14.310 34.164 1.00 89.69 96 GLU A N 1
ATOM 749 C CA . GLU A 1 96 ? -12.818 14.924 34.977 1.00 89.69 96 GLU A CA 1
ATOM 750 C C . GLU A 1 96 ? -14.158 14.187 34.823 1.00 89.69 96 GLU A C 1
ATOM 752 O O . GLU A 1 96 ? -14.762 13.769 35.811 1.00 89.69 96 GLU A O 1
ATOM 757 N N . LEU A 1 97 ? -14.586 13.898 33.589 1.00 90.38 97 LEU A N 1
ATOM 758 C CA . LEU A 1 97 ? -15.814 13.125 33.349 1.00 90.38 97 LEU A CA 1
ATOM 759 C C . LEU A 1 97 ? -15.748 11.717 33.967 1.00 90.38 97 LEU A C 1
ATOM 761 O O . LEU A 1 97 ? -16.757 11.171 34.420 1.00 90.38 97 LEU A O 1
ATOM 765 N N . LYS A 1 98 ? -14.554 11.114 34.033 1.00 90.75 98 LYS A N 1
ATOM 766 C CA . LYS A 1 98 ? -14.346 9.814 34.683 1.00 90.75 98 LYS A CA 1
ATOM 767 C C . LYS A 1 98 ? -14.519 9.880 36.204 1.00 90.75 98 LYS A C 1
ATOM 769 O O . LYS A 1 98 ? -15.087 8.946 36.773 1.00 90.75 98 LYS A O 1
ATOM 774 N N . THR A 1 99 ? -14.049 10.937 36.870 1.00 89.06 99 THR A N 1
ATOM 775 C CA . THR A 1 99 ? -14.245 11.092 38.325 1.00 89.06 99 THR A CA 1
ATOM 776 C C . THR A 1 99 ? -15.698 11.429 38.667 1.00 89.06 99 THR A C 1
ATOM 778 O O . THR A 1 99 ? -16.221 10.929 39.669 1.00 89.06 99 THR A O 1
ATOM 781 N N . GLU A 1 100 ? -16.395 12.172 37.805 1.00 84.94 100 GLU A N 1
ATOM 782 C CA . GLU A 1 100 ? -17.828 12.449 37.953 1.00 84.94 100 GLU A CA 1
ATOM 783 C C . GLU A 1 100 ? -18.687 11.178 37.778 1.00 84.94 100 GLU A C 1
ATOM 785 O O . GLU A 1 100 ? -19.555 10.894 38.608 1.00 84.94 100 GLU A O 1
ATOM 790 N N . MET A 1 101 ? -18.390 10.334 36.778 1.00 83.31 101 MET A N 1
ATOM 791 C CA . MET A 1 101 ? -19.078 9.047 36.580 1.00 83.31 101 MET A CA 1
ATOM 792 C C . MET A 1 101 ? -18.939 8.085 37.770 1.00 83.31 101 MET A C 1
ATOM 794 O O . MET A 1 101 ? -19.935 7.489 38.184 1.00 83.31 101 MET A O 1
ATOM 798 N N . GLU A 1 102 ? -17.741 7.924 38.347 1.00 84.19 102 GLU A N 1
ATOM 799 C CA . GLU A 1 102 ? -17.571 7.070 39.538 1.00 84.19 102 GLU A CA 1
ATOM 800 C C . GLU A 1 102 ? -18.309 7.642 40.763 1.00 84.19 102 GLU A C 1
ATOM 802 O O . GLU A 1 102 ? -18.861 6.881 41.562 1.00 84.19 102 GLU A O 1
ATOM 807 N N . SER A 1 103 ? -18.410 8.971 40.873 1.00 79.50 103 SER A N 1
ATOM 808 C CA . SER A 1 103 ? -19.183 9.639 41.928 1.00 79.50 103 SER A CA 1
ATOM 809 C C . SER A 1 103 ? -20.687 9.356 41.798 1.00 79.50 103 SER A C 1
ATOM 811 O O . SER A 1 103 ? -21.315 8.911 42.759 1.00 79.50 103 SER A O 1
ATOM 813 N N . MET A 1 104 ? -21.260 9.509 40.597 1.00 78.50 104 MET A N 1
ATOM 814 C CA . MET A 1 104 ? -22.677 9.204 40.330 1.00 78.50 104 MET A CA 1
ATOM 815 C C . MET A 1 104 ? -23.012 7.718 40.532 1.00 78.50 104 MET A C 1
ATOM 817 O O . MET A 1 104 ? -24.033 7.372 41.130 1.00 78.50 104 MET A O 1
ATOM 821 N N . LYS A 1 105 ? -22.127 6.823 40.082 1.00 76.75 105 LYS A N 1
ATOM 822 C CA . LYS A 1 105 ? -22.253 5.367 40.259 1.00 76.75 105 LYS A CA 1
ATOM 823 C C . LYS A 1 105 ? -22.233 4.952 41.732 1.00 76.75 105 LYS A C 1
ATOM 825 O O . LYS A 1 105 ? -22.885 3.970 42.090 1.00 76.75 105 LYS A O 1
ATOM 830 N N . LYS A 1 106 ? -21.529 5.701 42.592 1.00 73.38 106 LYS A N 1
ATOM 831 C CA . LYS A 1 106 ? -21.574 5.512 44.046 1.00 73.38 106 LYS A CA 1
ATOM 832 C C . LYS A 1 106 ? -22.941 5.890 44.623 1.00 73.38 106 LYS A C 1
ATOM 834 O O . LYS A 1 106 ? -23.545 5.078 45.313 1.00 73.38 106 LYS A O 1
ATOM 839 N N . THR A 1 107 ? -23.489 7.051 44.267 1.00 61.91 107 THR A N 1
ATOM 840 C CA . THR A 1 107 ? -24.835 7.456 44.717 1.00 61.91 107 THR A CA 1
ATOM 841 C C . THR A 1 107 ? -25.926 6.483 44.250 1.00 61.91 107 THR A C 1
ATOM 843 O O . THR A 1 107 ? -26.875 6.217 44.983 1.00 61.91 107 THR A O 1
ATOM 846 N N . GLN A 1 108 ? -25.784 5.898 43.055 1.00 58.19 108 GLN A N 1
ATOM 847 C CA . GLN A 1 108 ? -26.756 4.937 42.524 1.00 58.19 108 GLN A CA 1
ATOM 848 C C . GLN A 1 108 ? -26.681 3.545 43.186 1.00 58.19 108 GLN A C 1
ATOM 850 O O . GLN A 1 108 ? -27.674 2.818 43.166 1.00 58.19 108 GLN A O 1
ATOM 855 N N . ASN A 1 109 ? -25.543 3.159 43.780 1.00 60.50 109 ASN A N 1
ATOM 856 C CA . ASN A 1 109 ? -25.394 1.841 44.413 1.00 60.50 109 ASN A CA 1
ATOM 857 C C . ASN A 1 109 ? -25.847 1.801 45.886 1.00 60.50 109 ASN A C 1
ATOM 859 O O . ASN A 1 109 ? -26.331 0.763 46.333 1.00 60.50 109 ASN A O 1
ATOM 863 N N . GLU A 1 110 ? -25.808 2.930 46.599 1.00 55.09 110 GLU A N 1
ATOM 864 C CA . GLU A 1 110 ? -26.318 3.042 47.976 1.00 55.09 110 GLU A CA 1
ATOM 865 C C . GLU A 1 110 ? -27.865 2.996 48.040 1.00 55.09 110 GLU A C 1
ATOM 867 O O . GLU A 1 110 ? -28.434 2.621 49.062 1.00 55.09 110 GLU A O 1
ATOM 872 N N . GLY A 1 111 ? -28.559 3.297 46.934 1.00 53.84 111 GLY A N 1
ATOM 873 C CA . GLY A 1 111 ? -30.027 3.293 46.839 1.00 53.84 111 GLY A CA 1
ATOM 874 C C . GLY A 1 111 ? -30.689 1.957 46.465 1.00 53.84 111 GLY A C 1
ATOM 875 O O . GLY A 1 111 ? -31.891 1.951 46.203 1.00 53.84 111 GLY A O 1
ATOM 876 N N . ARG A 1 112 ? -29.944 0.840 46.382 1.00 47.47 112 ARG A N 1
ATOM 877 C CA . ARG A 1 112 ? -30.464 -0.464 45.900 1.00 47.47 112 ARG A CA 1
ATOM 878 C C . ARG A 1 112 ? -30.273 -1.633 46.874 1.00 47.47 112 ARG A C 1
ATOM 880 O O . ARG A 1 112 ? -30.010 -2.761 46.454 1.00 47.47 112 ARG A O 1
ATOM 887 N N . LEU A 1 113 ? -30.438 -1.370 48.168 1.00 50.78 113 LEU A N 1
ATOM 888 C CA . LEU A 1 113 ? -30.723 -2.412 49.155 1.00 50.78 113 LEU A CA 1
ATOM 889 C C . LEU A 1 113 ? -32.241 -2.591 49.262 1.00 50.78 113 LEU A C 1
ATOM 891 O O . LEU A 1 113 ? -32.881 -1.862 50.006 1.00 50.78 113 LEU A O 1
ATOM 895 N N . ASP A 1 114 ? -32.794 -3.495 48.449 1.00 47.28 114 ASP A N 1
ATOM 896 C CA . ASP A 1 114 ? -33.832 -4.473 48.824 1.00 47.28 114 ASP A CA 1
ATOM 897 C C . ASP A 1 114 ? -34.373 -5.206 47.578 1.00 47.28 114 ASP A C 1
ATOM 899 O O . ASP A 1 114 ? -34.486 -4.633 46.498 1.00 47.28 114 ASP A O 1
ATOM 903 N N . MET A 1 115 ? -34.709 -6.491 47.757 1.00 53.44 115 MET A N 1
ATOM 904 C CA . MET A 1 115 ? -35.169 -7.462 46.743 1.00 53.44 115 MET A CA 1
ATOM 905 C C . MET A 1 115 ? -34.190 -7.814 45.602 1.00 53.44 115 MET A C 1
ATOM 907 O O . MET A 1 115 ? -34.195 -7.209 44.537 1.00 53.44 115 MET A O 1
ATOM 911 N N . GLU A 1 116 ? -33.473 -8.931 45.767 1.00 44.97 116 GLU A N 1
ATOM 912 C CA . GLU A 1 116 ? -33.843 -10.170 45.052 1.00 44.97 116 GLU A CA 1
ATOM 913 C C . GLU A 1 116 ? -33.169 -11.403 45.685 1.00 44.97 116 GLU A C 1
ATOM 915 O O . GLU A 1 116 ? -31.949 -11.543 45.698 1.00 44.97 116 GLU A O 1
ATOM 920 N N . ASN A 1 117 ? -33.986 -12.314 46.221 1.00 45.38 117 ASN A N 1
ATOM 921 C CA . ASN A 1 117 ? -33.579 -13.648 46.662 1.00 45.38 117 ASN A CA 1
ATOM 922 C C . ASN A 1 117 ? -34.725 -14.624 46.373 1.00 45.38 117 ASN A C 1
ATOM 924 O O . ASN A 1 117 ? -35.664 -14.679 47.167 1.00 45.38 117 ASN A O 1
ATOM 928 N N . LEU A 1 118 ? -34.648 -15.367 45.260 1.00 33.88 118 LEU A N 1
ATOM 929 C CA . LEU A 1 118 ? -35.337 -16.653 45.072 1.00 33.88 118 LEU A CA 1
ATOM 930 C C . LEU A 1 118 ? -34.980 -17.334 43.733 1.00 33.88 118 LEU A C 1
ATOM 932 O O . LEU A 1 118 ? -35.244 -16.782 42.672 1.00 33.88 118 LEU A O 1
ATOM 936 N N . GLY A 1 119 ? -34.520 -18.590 43.805 1.00 39.19 119 GLY A N 1
ATOM 937 C CA . GLY A 1 119 ? -35.051 -19.663 42.945 1.00 39.19 119 GLY A CA 1
ATOM 938 C C . GLY A 1 119 ? -34.289 -20.112 41.682 1.00 39.19 119 GLY A C 1
ATOM 939 O O . GLY A 1 119 ? -34.281 -19.437 40.662 1.00 39.19 119 GLY A O 1
ATOM 940 N N . GLU A 1 120 ? -33.840 -21.373 41.726 1.00 32.97 120 GLU A N 1
ATOM 941 C CA . GLU A 1 120 ? -33.957 -22.381 40.650 1.00 32.97 120 GLU A CA 1
ATOM 942 C C . GLU A 1 120 ? -33.172 -22.292 39.308 1.00 32.97 120 GLU A C 1
ATOM 944 O O . GLU A 1 120 ? -33.670 -21.912 38.251 1.00 32.97 120 GLU A O 1
ATOM 949 N N . LEU A 1 121 ? -31.954 -22.852 39.342 1.00 39.97 121 LEU A N 1
ATOM 950 C CA . LEU A 1 121 ? -31.365 -23.813 38.379 1.00 39.97 121 LEU A CA 1
ATOM 951 C C . LEU A 1 121 ? -31.972 -23.983 36.957 1.00 39.97 121 LEU A C 1
ATOM 953 O O . LEU A 1 121 ? -32.991 -24.652 36.782 1.00 39.97 121 LEU A O 1
ATOM 957 N N . ARG A 1 122 ? -31.172 -23.678 35.916 1.00 46.28 122 ARG A N 1
ATOM 958 C CA . ARG A 1 122 ? -31.067 -24.509 34.687 1.00 46.28 122 ARG A CA 1
ATOM 959 C C . ARG A 1 122 ? -29.651 -24.477 34.063 1.00 46.28 122 ARG A C 1
ATOM 961 O O . ARG A 1 122 ? -28.937 -23.500 34.273 1.00 46.28 122 ARG A O 1
ATOM 968 N N . PRO A 1 123 ? -29.219 -25.520 33.316 1.00 48.97 123 PRO A N 1
ATOM 969 C CA . PRO A 1 123 ? -27.829 -25.655 32.860 1.00 48.97 123 PRO A CA 1
ATOM 970 C C . PRO A 1 123 ? -27.513 -24.872 31.576 1.00 48.97 123 PRO A C 1
ATOM 972 O O . PRO A 1 123 ? -28.340 -24.781 30.668 1.00 48.97 123 PRO A O 1
ATOM 975 N N . LEU A 1 124 ? -26.276 -24.376 31.480 1.00 35.81 124 LEU A N 1
ATOM 976 C CA . LEU A 1 124 ? -25.734 -23.661 30.319 1.00 35.81 124 LEU A CA 1
ATOM 977 C C . LEU A 1 124 ? -25.374 -24.608 29.153 1.00 35.81 124 LEU A C 1
ATOM 979 O O . LEU A 1 124 ? -24.727 -25.632 29.388 1.00 35.81 124 LEU A O 1
ATOM 983 N N . PRO A 1 125 ? -25.662 -24.239 27.890 1.00 51.28 125 PRO A N 1
ATOM 984 C CA . PRO A 1 125 ? -24.933 -24.745 26.727 1.00 51.28 125 PRO A CA 1
ATOM 985 C C . PRO A 1 125 ? -23.468 -24.255 26.739 1.00 51.28 125 PRO A C 1
ATOM 987 O O . PRO A 1 125 ? -23.191 -23.176 27.270 1.00 51.28 125 PRO A O 1
ATOM 990 N N . PRO A 1 126 ? -22.514 -25.012 26.165 1.00 46.44 126 PRO A N 1
ATOM 991 C CA . PRO A 1 126 ? -21.090 -24.723 26.309 1.00 46.44 126 PRO A CA 1
ATOM 992 C C . PRO A 1 126 ? -20.668 -23.429 25.604 1.00 46.44 126 PRO A C 1
ATOM 994 O O . PRO A 1 126 ? -20.953 -23.207 24.427 1.00 46.44 126 PRO A O 1
ATOM 997 N N . MET A 1 127 ? -19.913 -22.605 26.331 1.00 43.09 127 MET A N 1
ATOM 998 C CA . MET A 1 127 ? -19.238 -21.428 25.793 1.00 43.09 127 MET A CA 1
ATOM 999 C C . MET A 1 127 ? -18.177 -21.841 24.770 1.00 43.09 127 MET A C 1
ATOM 1001 O O . MET A 1 127 ? -17.233 -22.552 25.113 1.00 43.09 127 MET A O 1
ATOM 1005 N N . ILE A 1 128 ? -18.279 -21.331 23.541 1.00 43.94 128 ILE A N 1
ATOM 1006 C CA . ILE A 1 128 ? -17.204 -21.423 22.549 1.00 43.94 128 ILE A CA 1
ATOM 1007 C C . ILE A 1 128 ? -16.612 -20.022 22.345 1.00 43.94 128 ILE A C 1
ATOM 1009 O O . ILE A 1 128 ? -17.261 -19.115 21.834 1.00 43.94 128 ILE A O 1
ATOM 1013 N N . SER A 1 129 ? -15.362 -19.877 22.794 1.00 50.44 129 SER A N 1
ATOM 1014 C CA . SER A 1 129 ? -14.398 -18.826 22.433 1.00 50.44 129 SER A CA 1
ATOM 1015 C C . SER A 1 129 ? -14.831 -17.353 22.547 1.00 50.44 129 SER A C 1
ATOM 1017 O O . SER A 1 129 ? -14.695 -16.584 21.598 1.00 50.44 129 SER A O 1
ATOM 1019 N N . ALA A 1 130 ? -15.157 -16.900 23.760 1.00 44.91 130 ALA A N 1
ATOM 1020 C CA . ALA A 1 130 ? -14.923 -15.503 24.152 1.00 44.91 130 ALA A CA 1
ATOM 1021 C C . ALA A 1 130 ? -13.444 -15.292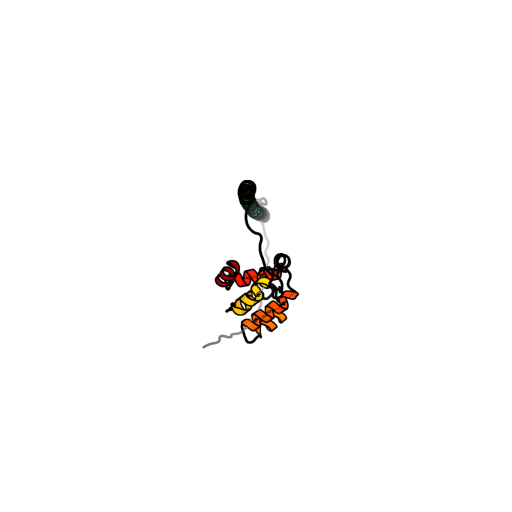 24.559 1.00 44.91 130 ALA A C 1
ATOM 1023 O O . ALA A 1 130 ? -13.144 -14.892 25.679 1.00 44.91 130 ALA A O 1
ATOM 1024 N N . SER A 1 131 ? -12.502 -15.617 23.666 1.00 50.16 131 SER A N 1
ATOM 1025 C CA . SER A 1 131 ? -11.058 -15.495 23.914 1.00 50.16 131 SER A CA 1
ATOM 1026 C C . SER A 1 131 ? -10.323 -15.210 22.604 1.00 50.16 131 SER A C 1
ATOM 1028 O O . SER A 1 131 ? -9.974 -16.132 21.878 1.00 50.16 131 SER A O 1
ATOM 1030 N N . ASN A 1 132 ? -10.205 -13.918 22.268 1.00 47.53 132 ASN A N 1
ATOM 1031 C CA . ASN A 1 132 ? -9.319 -13.372 21.222 1.00 47.53 132 ASN A CA 1
ATOM 1032 C C . ASN A 1 132 ? -9.273 -11.822 21.215 1.00 47.53 132 ASN A C 1
ATOM 1034 O O . ASN A 1 132 ? -8.915 -11.218 20.207 1.00 47.53 132 ASN A O 1
ATOM 1038 N N . LYS A 1 133 ? -9.624 -11.145 22.324 1.00 47.72 133 LYS A N 1
ATOM 1039 C CA . LYS A 1 133 ? -9.597 -9.668 22.370 1.00 47.72 133 LYS A CA 1
ATOM 1040 C C . LYS A 1 133 ? -8.171 -9.102 22.359 1.00 47.72 133 LYS A C 1
ATOM 1042 O O . LYS A 1 133 ? -7.947 -8.077 21.729 1.00 47.72 133 LYS A O 1
ATOM 1047 N N . ASP A 1 134 ? -7.210 -9.820 22.939 1.00 42.47 134 ASP A N 1
ATOM 1048 C CA . ASP A 1 134 ? -5.806 -9.382 22.995 1.00 42.47 134 ASP A CA 1
ATOM 1049 C C . ASP A 1 134 ? -4.981 -9.833 21.774 1.00 42.47 134 ASP A C 1
ATOM 1051 O O . ASP A 1 134 ? -3.982 -9.207 21.430 1.00 42.47 134 ASP A O 1
ATOM 1055 N N . ALA A 1 135 ? -5.418 -10.880 21.061 1.00 47.25 135 ALA A N 1
ATOM 1056 C CA . ALA A 1 135 ? -4.775 -11.337 19.824 1.00 47.25 135 ALA A CA 1
ATOM 1057 C C . ALA A 1 135 ? -5.074 -10.417 18.624 1.00 47.25 135 ALA A C 1
ATOM 1059 O O . ALA A 1 135 ? -4.251 -10.291 17.718 1.00 47.25 135 ALA A O 1
ATOM 1060 N N . ALA A 1 136 ? -6.234 -9.749 18.626 1.00 51.38 136 ALA A N 1
ATOM 1061 C CA . ALA A 1 136 ? -6.620 -8.799 17.585 1.00 51.38 136 ALA A CA 1
ATOM 1062 C C . ALA A 1 136 ? -5.724 -7.545 17.559 1.00 51.38 136 ALA A C 1
ATOM 1064 O O . ALA A 1 136 ? -5.474 -7.001 16.490 1.00 51.38 136 ALA A O 1
ATOM 1065 N N . ALA A 1 137 ? -5.170 -7.127 18.704 1.00 50.44 137 ALA A N 1
ATOM 1066 C CA . ALA A 1 137 ? -4.334 -5.927 18.815 1.00 50.44 137 ALA A CA 1
ATOM 1067 C C . ALA A 1 137 ? -2.973 -6.018 18.085 1.00 50.44 137 ALA A C 1
ATOM 1069 O O . ALA A 1 137 ? -2.317 -4.997 17.895 1.00 50.44 137 ALA A O 1
ATOM 1070 N N . LEU A 1 138 ? -2.549 -7.218 17.664 1.00 57.12 138 LEU A N 1
ATOM 1071 C CA . LEU A 1 138 ? -1.375 -7.435 16.803 1.00 57.12 138 LEU A CA 1
ATOM 1072 C C . LEU A 1 138 ? -1.736 -7.810 15.355 1.00 57.12 138 LEU A C 1
ATOM 1074 O O . LEU A 1 138 ? -0.838 -8.019 14.535 1.00 57.12 138 LEU A O 1
ATOM 1078 N N . LEU A 1 139 ? -3.024 -7.928 15.021 1.00 69.12 139 LEU A N 1
ATOM 1079 C CA . LEU A 1 139 ? -3.453 -8.354 13.696 1.00 69.12 139 LEU A CA 1
ATOM 1080 C C . LEU A 1 139 ? -3.658 -7.134 12.790 1.00 69.12 139 LEU A C 1
ATOM 1082 O O . LEU A 1 139 ? -4.481 -6.265 13.054 1.00 69.12 139 LEU A O 1
ATOM 1086 N N . HIS A 1 140 ? -2.903 -7.063 11.695 1.00 82.50 140 HIS A N 1
ATOM 1087 C CA . HIS A 1 140 ? -3.028 -5.967 10.737 1.00 82.50 140 HIS A CA 1
ATOM 1088 C C . HIS A 1 140 ? -4.409 -5.999 10.061 1.00 82.50 140 HIS A C 1
ATOM 1090 O O . HIS A 1 140 ? -4.896 -7.073 9.710 1.00 82.50 140 HIS A O 1
ATOM 1096 N N . PHE A 1 141 ? -4.987 -4.826 9.769 1.00 86.50 141 PHE A N 1
ATOM 1097 C CA . PHE A 1 141 ? -6.244 -4.662 9.016 1.00 86.50 141 PHE A CA 1
ATOM 1098 C C . PHE A 1 141 ? -6.427 -5.662 7.853 1.00 86.50 141 PHE A C 1
ATOM 1100 O O . PHE A 1 141 ? -7.472 -6.298 7.739 1.00 86.50 141 PHE A O 1
ATOM 1107 N N . VAL A 1 142 ? -5.413 -5.850 6.996 1.00 84.31 142 VAL A N 1
ATOM 1108 C CA . VAL A 1 142 ? -5.515 -6.728 5.815 1.00 84.31 142 VAL A CA 1
ATOM 1109 C C . VAL A 1 142 ? -5.647 -8.215 6.168 1.00 84.31 142 VAL A C 1
ATOM 1111 O O . VAL A 1 142 ? -6.253 -8.964 5.406 1.00 84.31 142 VAL A O 1
ATOM 1114 N N . ASP A 1 143 ? -5.129 -8.633 7.326 1.00 84.56 143 ASP A N 1
ATOM 1115 C CA . ASP A 1 143 ? -5.305 -9.985 7.863 1.00 84.56 143 ASP A CA 1
ATOM 1116 C C . ASP A 1 143 ? -6.653 -10.111 8.600 1.00 84.56 143 ASP A C 1
ATOM 1118 O O . ASP A 1 143 ? -7.353 -11.106 8.419 1.00 84.56 143 ASP A O 1
ATOM 1122 N N . GLN A 1 144 ? -7.062 -9.086 9.365 1.00 86.75 144 GLN A N 1
ATOM 1123 C CA . GLN A 1 144 ? -8.356 -9.032 10.067 1.00 86.75 144 GLN A CA 1
ATOM 1124 C C . GLN A 1 144 ? -9.550 -9.103 9.102 1.00 86.75 144 GLN A C 1
ATOM 1126 O O . GLN A 1 144 ? -10.479 -9.882 9.310 1.00 86.75 144 GLN A O 1
ATOM 1131 N N . TYR A 1 145 ? -9.519 -8.329 8.015 1.00 87.44 145 TYR A N 1
ATOM 1132 C CA . TYR A 1 145 ? -10.598 -8.277 7.022 1.00 87.44 145 TYR A CA 1
ATOM 1133 C C . TYR A 1 145 ? -10.345 -9.193 5.806 1.00 87.44 145 TYR A C 1
ATOM 1135 O O . TYR A 1 145 ? -11.040 -9.079 4.793 1.00 87.44 145 TYR A O 1
ATOM 1143 N N . ARG A 1 146 ? -9.393 -10.140 5.897 1.00 87.00 146 ARG A N 1
ATOM 1144 C CA . ARG A 1 146 ? -8.948 -11.032 4.803 1.00 87.00 146 ARG A CA 1
ATOM 1145 C C . ARG A 1 146 ? -10.095 -11.657 4.008 1.00 87.00 146 ARG A C 1
ATOM 1147 O O . ARG A 1 146 ? -10.111 -11.570 2.784 1.00 87.00 146 ARG A O 1
ATOM 1154 N N . GLU A 1 147 ? -11.058 -12.292 4.674 1.00 86.81 147 GLU A N 1
ATOM 1155 C CA . GLU A 1 147 ? -12.175 -12.974 3.996 1.00 86.81 147 GLU A CA 1
ATOM 1156 C C . GLU A 1 147 ? -13.102 -11.999 3.266 1.00 86.81 147 GLU A C 1
ATOM 1158 O O . GLU A 1 147 ? -13.583 -12.275 2.166 1.00 86.81 147 GLU A O 1
ATOM 1163 N N . GLN A 1 148 ? -13.307 -10.826 3.859 1.00 89.00 148 GLN A N 1
ATOM 1164 C CA . GLN A 1 148 ? -14.192 -9.791 3.342 1.00 89.00 148 GLN A CA 1
ATOM 1165 C C . GLN A 1 148 ? -13.555 -9.120 2.117 1.00 89.00 148 GLN A C 1
ATOM 1167 O O . GLN A 1 148 ? -14.236 -8.909 1.114 1.00 89.00 148 GLN A O 1
ATOM 1172 N N . LEU A 1 149 ? -12.235 -8.901 2.147 1.00 88.88 149 LEU A N 1
ATOM 1173 C CA . LEU A 1 149 ? -11.430 -8.482 0.999 1.00 88.88 149 LEU A CA 1
ATOM 1174 C C . LEU A 1 149 ? -11.444 -9.543 -0.117 1.00 88.88 149 LEU A C 1
ATOM 1176 O O . LEU A 1 149 ? -11.763 -9.215 -1.256 1.00 88.88 149 LEU A O 1
ATOM 1180 N N . VAL A 1 150 ? -11.200 -10.824 0.193 1.00 89.75 150 VAL A N 1
ATOM 1181 C CA . VAL A 1 150 ? -11.274 -11.926 -0.794 1.00 89.75 150 VAL A CA 1
ATOM 1182 C C . VAL A 1 150 ? -12.650 -12.013 -1.462 1.00 89.75 150 VAL A C 1
ATOM 1184 O O . VAL A 1 150 ? -12.725 -12.282 -2.658 1.00 89.75 150 VAL A O 1
ATOM 1187 N N . SER A 1 151 ? -13.733 -11.795 -0.712 1.00 88.31 151 SER A N 1
ATOM 1188 C CA . SER A 1 151 ? -15.098 -11.892 -1.237 1.00 88.31 151 SER A CA 1
ATOM 1189 C C . SER A 1 151 ? -15.536 -10.673 -2.054 1.00 88.31 151 SER A C 1
ATOM 1191 O O . SER A 1 151 ? -16.339 -10.841 -2.972 1.00 88.31 151 SER A O 1
ATOM 1193 N N . ARG A 1 152 ? -15.092 -9.461 -1.688 1.00 89.56 152 ARG A N 1
ATOM 1194 C CA . ARG A 1 152 ? -15.640 -8.189 -2.199 1.00 89.56 152 ARG A CA 1
ATOM 1195 C C . ARG A 1 152 ? -14.714 -7.428 -3.153 1.00 89.56 152 ARG A C 1
ATOM 1197 O O . ARG A 1 152 ? -15.205 -6.553 -3.859 1.00 89.56 152 ARG A O 1
ATOM 1204 N N . VAL A 1 153 ? -13.413 -7.731 -3.206 1.00 87.25 153 VAL A N 1
ATOM 1205 C CA . VAL A 1 153 ? -12.505 -7.119 -4.194 1.00 87.25 153 VAL A CA 1
ATOM 1206 C C . VAL A 1 153 ? -12.867 -7.620 -5.593 1.00 87.25 153 VAL A C 1
ATOM 1208 O O . VAL A 1 153 ? -12.630 -8.775 -5.950 1.00 87.25 153 VAL A O 1
ATOM 1211 N N . THR A 1 154 ? -13.443 -6.732 -6.401 1.00 84.19 154 THR A N 1
ATOM 1212 C CA . THR A 1 154 ? -13.858 -7.026 -7.778 1.00 84.19 154 THR A CA 1
ATOM 1213 C C . THR A 1 154 ? -12.693 -6.997 -8.760 1.00 84.19 154 THR A C 1
ATOM 1215 O O . THR A 1 154 ? -12.693 -7.781 -9.707 1.00 84.19 154 THR A O 1
ATOM 1218 N N . SER A 1 155 ? -11.699 -6.131 -8.533 1.00 86.62 155 SER A N 1
ATOM 1219 C CA . SER A 1 155 ? -10.643 -5.808 -9.502 1.00 86.62 155 SER A CA 1
ATOM 1220 C C . SER A 1 155 ? -9.256 -6.063 -8.913 1.00 86.62 155 SER A C 1
ATOM 1222 O O . SER A 1 155 ? -8.619 -5.169 -8.369 1.00 86.62 155 SER A O 1
ATOM 1224 N N . VAL A 1 156 ? -8.780 -7.303 -9.003 1.00 89.31 156 VAL A N 1
ATOM 1225 C CA .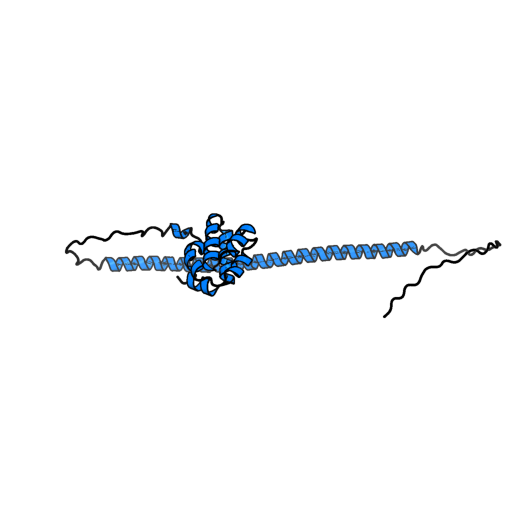 VAL A 1 156 ? -7.539 -7.727 -8.327 1.00 89.31 156 VAL A CA 1
ATOM 1226 C C . VAL A 1 156 ? -6.284 -7.342 -9.105 1.00 89.31 156 VAL A C 1
ATOM 1228 O O . VAL A 1 156 ? -5.271 -7.008 -8.499 1.00 89.31 156 VAL A O 1
ATOM 1231 N N . ASP A 1 157 ? -6.348 -7.335 -10.437 1.00 89.06 157 ASP A N 1
ATOM 1232 C CA . ASP A 1 157 ? -5.175 -7.074 -11.278 1.00 89.06 157 ASP A CA 1
ATOM 1233 C C . ASP A 1 157 ? -4.546 -5.683 -11.013 1.00 89.06 157 ASP A C 1
ATOM 1235 O O . ASP A 1 157 ? -3.341 -5.641 -10.785 1.00 89.06 157 ASP A O 1
ATOM 1239 N N . PRO A 1 158 ? -5.304 -4.571 -10.862 1.00 90.44 158 PRO A N 1
ATOM 1240 C CA . PRO A 1 158 ? -4.730 -3.274 -10.478 1.00 90.44 158 PRO A CA 1
ATOM 1241 C C . PRO A 1 158 ? -4.085 -3.237 -9.081 1.00 90.44 158 PRO A C 1
ATOM 1243 O O . PRO A 1 158 ? -3.206 -2.413 -8.836 1.00 90.44 158 PRO A O 1
ATOM 1246 N N . VAL A 1 159 ? -4.518 -4.104 -8.155 1.00 90.75 159 VAL A N 1
ATOM 1247 C CA . VAL A 1 159 ? -3.879 -4.261 -6.836 1.00 90.75 159 VAL A CA 1
ATOM 1248 C C . VAL A 1 159 ? -2.552 -4.997 -7.006 1.00 90.75 159 VAL A C 1
ATOM 1250 O O . VAL A 1 159 ? -1.531 -4.547 -6.494 1.00 90.75 159 VAL A O 1
ATOM 1253 N N . LEU A 1 160 ? -2.545 -6.095 -7.769 1.00 90.56 160 LEU A N 1
ATOM 1254 C CA . LEU A 1 160 ? -1.335 -6.867 -8.059 1.00 90.56 160 LEU A CA 1
ATOM 1255 C C . LEU A 1 160 ? -0.289 -6.037 -8.804 1.00 90.56 160 LEU A C 1
ATOM 1257 O O . LEU A 1 160 ? 0.876 -6.091 -8.430 1.00 90.56 160 LEU A O 1
ATOM 1261 N N . ASP A 1 161 ? -0.694 -5.222 -9.777 1.00 90.50 161 ASP A N 1
ATOM 1262 C CA . ASP A 1 161 ? 0.208 -4.361 -10.556 1.00 90.50 161 ASP A CA 1
ATOM 1263 C C . ASP A 1 161 ? 0.911 -3.307 -9.684 1.00 90.50 161 ASP A C 1
ATOM 1265 O O . ASP A 1 161 ? 2.056 -2.944 -9.945 1.00 90.50 161 ASP A O 1
ATOM 1269 N N . LYS A 1 162 ? 0.257 -2.844 -8.609 1.00 88.25 162 LYS A N 1
ATOM 1270 C CA . LYS A 1 162 ? 0.860 -1.952 -7.601 1.00 88.25 162 LYS A CA 1
ATOM 1271 C C . LYS A 1 162 ? 1.772 -2.691 -6.618 1.00 88.25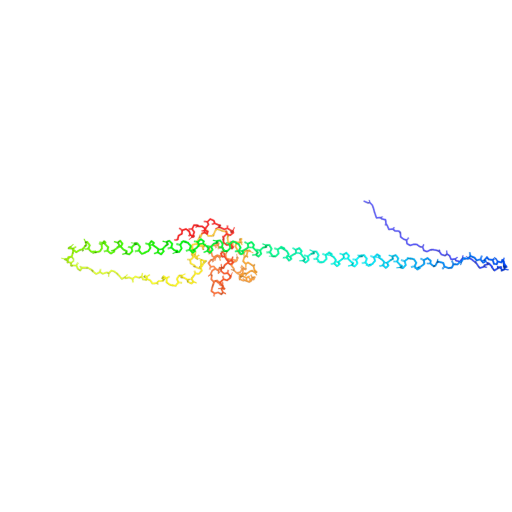 162 LYS A C 1
ATOM 1273 O O . LYS A 1 162 ? 2.686 -2.084 -6.069 1.00 88.25 162 LYS A O 1
ATOM 1278 N N . LEU A 1 163 ? 1.522 -3.976 -6.361 1.00 89.94 163 LEU A N 1
ATOM 1279 C CA . LEU A 1 163 ? 2.307 -4.806 -5.436 1.00 89.94 163 LEU A CA 1
ATOM 1280 C C . LEU A 1 163 ? 3.489 -5.517 -6.104 1.00 89.94 163 LEU A C 1
ATOM 1282 O O . LEU A 1 163 ? 4.442 -5.911 -5.420 1.00 89.94 163 LEU A O 1
ATOM 1286 N N . HIS A 1 164 ? 3.445 -5.648 -7.428 1.00 85.12 164 HIS A N 1
ATOM 1287 C CA . HIS A 1 164 ? 4.530 -6.121 -8.275 1.00 85.12 164 HIS A CA 1
ATOM 1288 C C . HIS A 1 164 ? 5.806 -5.323 -7.998 1.00 85.12 164 HIS A C 1
ATOM 1290 O O . HIS A 1 164 ? 5.784 -4.094 -7.948 1.00 85.12 164 HIS A O 1
ATOM 1296 N N . ARG A 1 165 ? 6.922 -6.023 -7.754 1.00 78.88 165 ARG A N 1
ATOM 1297 C CA . ARG A 1 165 ? 8.233 -5.450 -7.380 1.00 78.88 165 ARG A CA 1
ATOM 1298 C C . ARG A 1 165 ? 8.290 -4.693 -6.040 1.00 78.88 165 ARG A C 1
ATOM 1300 O O . ARG A 1 165 ? 9.390 -4.368 -5.602 1.00 78.88 165 ARG A O 1
ATOM 1307 N N . LEU A 1 166 ? 7.163 -4.422 -5.369 1.00 82.12 166 LEU A N 1
ATOM 1308 C CA . LEU A 1 166 ? 7.125 -3.753 -4.056 1.00 82.12 166 LEU A CA 1
ATOM 1309 C C . LEU A 1 166 ? 6.951 -4.711 -2.873 1.00 82.12 166 LEU A C 1
ATOM 1311 O O . LEU A 1 166 ? 7.440 -4.415 -1.778 1.00 82.12 166 LEU A O 1
ATOM 1315 N N . VAL A 1 167 ? 6.198 -5.793 -3.081 1.00 85.31 167 VAL A N 1
ATOM 1316 C CA . VAL A 1 167 ? 5.846 -6.819 -2.080 1.00 85.31 167 VAL A CA 1
ATOM 1317 C C . VAL A 1 167 ? 5.991 -8.226 -2.654 1.00 85.31 167 VAL A C 1
ATOM 1319 O O . VAL A 1 167 ? 6.392 -9.129 -1.930 1.00 85.31 167 VAL A O 1
ATOM 1322 N N . LEU A 1 168 ? 5.675 -8.404 -3.940 1.00 86.75 168 LEU A N 1
ATOM 1323 C CA . LEU A 1 168 ? 5.735 -9.689 -4.632 1.00 86.75 168 LEU A CA 1
ATOM 1324 C C . LEU A 1 168 ? 6.955 -9.758 -5.551 1.00 86.75 168 LEU A C 1
ATOM 1326 O O . LEU A 1 168 ? 7.232 -8.811 -6.297 1.00 86.75 168 LEU A O 1
ATOM 1330 N N . SER A 1 169 ? 7.629 -10.907 -5.539 1.00 88.44 169 SER A N 1
ATOM 1331 C CA . SER A 1 169 ? 8.538 -11.303 -6.615 1.00 88.44 169 SER A CA 1
ATOM 1332 C C . SER A 1 169 ? 7.774 -11.559 -7.924 1.00 88.44 169 SER A C 1
ATOM 1334 O O . SER A 1 169 ? 6.550 -11.703 -7.930 1.00 88.44 169 SER A O 1
ATOM 1336 N N . GLU A 1 170 ? 8.497 -11.613 -9.046 1.00 88.38 170 GLU A N 1
ATOM 1337 C CA . GLU A 1 170 ? 7.920 -11.884 -10.373 1.00 88.38 170 GLU A CA 1
ATOM 1338 C C . GLU A 1 170 ? 7.180 -13.238 -10.399 1.00 88.38 170 GLU A C 1
ATOM 1340 O O . GLU A 1 170 ? 6.033 -13.306 -10.829 1.00 88.38 170 GLU A O 1
ATOM 1345 N N . GLU A 1 171 ? 7.790 -14.2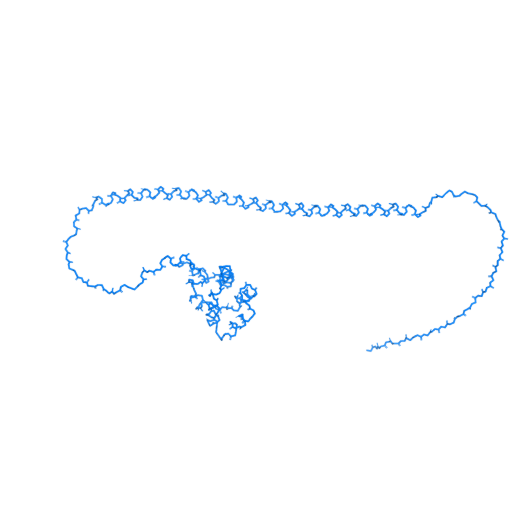86 -9.831 1.00 89.38 171 GLU A N 1
ATOM 1346 C CA . GLU A 1 171 ? 7.224 -15.641 -9.757 1.00 89.38 171 GLU A CA 1
ATOM 1347 C C . GLU A 1 171 ? 5.944 -15.697 -8.904 1.00 89.38 171 GLU A C 1
ATOM 1349 O O . GLU A 1 171 ? 4.942 -16.280 -9.318 1.00 89.38 171 GLU A O 1
ATOM 1354 N N . GLU A 1 172 ? 5.933 -15.051 -7.733 1.00 89.25 172 GLU A N 1
ATOM 1355 C CA . GLU A 1 172 ? 4.737 -14.968 -6.882 1.00 89.25 172 GLU A CA 1
ATOM 1356 C C . GLU A 1 172 ? 3.603 -14.198 -7.565 1.00 89.25 172 GLU A C 1
ATOM 1358 O O . GLU A 1 172 ? 2.438 -14.593 -7.486 1.00 89.25 172 GLU A O 1
ATOM 1363 N N . TYR A 1 173 ? 3.936 -13.101 -8.245 1.00 91.06 173 TYR A N 1
ATOM 1364 C CA . TYR A 1 173 ? 2.980 -12.288 -8.985 1.00 91.06 173 TYR A CA 1
ATOM 1365 C C . TYR A 1 173 ? 2.368 -13.059 -10.162 1.00 91.06 173 TYR A C 1
ATOM 1367 O O . TYR A 1 173 ? 1.142 -13.072 -10.290 1.00 91.06 173 TYR A O 1
ATOM 1375 N N . GLU A 1 174 ? 3.171 -13.760 -10.969 1.00 91.12 174 GLU A N 1
ATOM 1376 C CA . GLU A 1 174 ? 2.667 -14.629 -12.040 1.00 91.12 174 GLU A CA 1
ATOM 1377 C C . GLU A 1 174 ? 1.806 -15.771 -11.479 1.00 91.12 174 GLU A C 1
ATOM 1379 O O . GLU A 1 174 ? 0.697 -16.003 -11.966 1.00 91.12 174 GLU A O 1
ATOM 1384 N N . ALA A 1 175 ? 2.253 -16.431 -10.404 1.00 90.88 175 ALA A N 1
ATOM 1385 C CA . ALA A 1 175 ? 1.520 -17.519 -9.758 1.00 90.88 175 ALA A CA 1
ATOM 1386 C C . ALA A 1 175 ? 0.170 -17.080 -9.165 1.00 90.88 175 ALA A C 1
ATOM 1388 O O . ALA A 1 175 ? -0.769 -17.879 -9.123 1.00 90.88 175 ALA A O 1
ATOM 1389 N N . VAL A 1 176 ? 0.051 -15.828 -8.709 1.00 92.19 176 VAL A N 1
ATOM 1390 C CA . VAL A 1 176 ? -1.233 -15.243 -8.300 1.00 92.19 176 VAL A CA 1
ATOM 1391 C C . VAL A 1 176 ? -2.060 -14.839 -9.524 1.00 92.19 176 VAL A C 1
ATOM 1393 O O . VAL A 1 176 ? -3.240 -15.172 -9.585 1.00 92.19 176 VAL A O 1
ATOM 1396 N N . ARG A 1 177 ? -1.470 -14.158 -10.516 1.00 91.19 177 ARG A N 1
ATOM 1397 C CA . ARG A 1 177 ? -2.157 -13.678 -11.732 1.00 91.19 177 ARG A CA 1
ATOM 1398 C C . ARG A 1 177 ? -2.738 -14.822 -12.576 1.00 91.19 177 ARG A C 1
ATOM 1400 O O . ARG A 1 177 ? -3.775 -14.623 -13.208 1.00 91.19 177 ARG A O 1
ATOM 1407 N N . ALA A 1 178 ? -2.119 -16.004 -12.547 1.00 92.75 178 ALA A N 1
ATOM 1408 C CA . ALA A 1 178 ? -2.567 -17.217 -13.234 1.00 92.75 178 ALA A CA 1
ATOM 1409 C C . ALA A 1 178 ? -3.840 -17.865 -12.643 1.00 92.75 178 ALA A C 1
ATOM 1411 O O . ALA A 1 178 ? -4.424 -18.749 -13.273 1.00 92.75 178 ALA A O 1
ATOM 1412 N N . GLU A 1 179 ? -4.293 -17.460 -11.450 1.00 93.31 179 GLU A N 1
ATOM 1413 C CA . GLU A 1 179 ? -5.506 -18.007 -10.830 1.00 93.31 179 GLU A CA 1
ATOM 1414 C C . GLU A 1 179 ? -6.780 -17.615 -11.607 1.00 93.31 179 GLU A C 1
ATOM 1416 O O . GLU A 1 179 ? -7.009 -16.451 -11.945 1.00 93.31 179 GLU A O 1
ATOM 1421 N N . ALA A 1 180 ? -7.662 -18.594 -11.836 1.00 87.38 180 ALA A N 1
ATOM 1422 C CA . ALA A 1 180 ? -8.805 -18.472 -12.750 1.00 87.38 180 ALA A CA 1
ATOM 1423 C C . ALA A 1 180 ? -9.913 -17.491 -12.311 1.00 87.38 180 ALA A C 1
ATOM 1425 O O . ALA A 1 180 ? -10.740 -17.094 -13.130 1.00 87.38 180 ALA A O 1
ATOM 1426 N N . THR A 1 181 ? -9.976 -17.114 -11.030 1.00 90.62 181 THR A N 1
ATOM 1427 C CA . THR A 1 181 ? -10.995 -16.190 -10.501 1.00 90.62 181 THR A CA 1
ATOM 1428 C C . THR A 1 181 ? -10.370 -15.150 -9.583 1.00 90.62 181 THR A C 1
ATOM 1430 O O . THR A 1 181 ? -9.424 -15.439 -8.854 1.00 90.62 181 THR A O 1
ATOM 1433 N N . ASN A 1 182 ? -10.943 -13.947 -9.545 1.00 89.69 182 ASN A N 1
ATOM 1434 C CA . ASN A 1 182 ? -10.456 -12.852 -8.698 1.00 89.69 182 ASN A CA 1
ATOM 1435 C C . ASN A 1 182 ? -10.446 -13.224 -7.200 1.00 89.69 182 ASN A C 1
ATOM 1437 O O . ASN A 1 182 ? -9.499 -12.908 -6.483 1.00 89.69 182 ASN A O 1
ATOM 1441 N N . GLN A 1 183 ? -11.423 -14.010 -6.740 1.00 90.88 183 GLN A N 1
ATOM 1442 C CA . GLN A 1 183 ? -11.427 -14.545 -5.374 1.00 90.88 183 GLN A CA 1
ATOM 1443 C C . GLN A 1 183 ? -10.263 -15.522 -5.127 1.00 90.88 183 GLN A C 1
ATOM 1445 O O . GLN A 1 183 ? -9.649 -15.491 -4.061 1.00 90.88 183 GLN A O 1
ATOM 1450 N N . ASN A 1 184 ? -9.922 -16.373 -6.103 1.00 90.12 184 ASN A N 1
ATOM 1451 C CA . ASN A 1 184 ? -8.760 -17.257 -6.000 1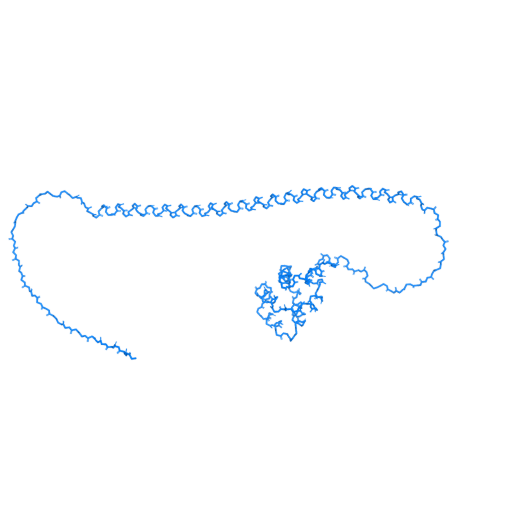.00 90.12 184 ASN A CA 1
ATOM 1452 C C . ASN A 1 184 ? -7.448 -16.460 -6.025 1.00 90.12 184 ASN A C 1
ATOM 1454 O O . ASN A 1 184 ? -6.602 -16.720 -5.172 1.00 90.12 184 ASN A O 1
ATOM 1458 N N . LYS A 1 185 ? -7.323 -15.442 -6.894 1.00 91.56 185 LYS A N 1
ATOM 1459 C CA . LYS A 1 185 ? -6.188 -14.499 -6.910 1.00 91.56 185 LYS A CA 1
ATOM 1460 C C . LYS A 1 185 ? -5.968 -13.886 -5.521 1.00 91.56 185 LYS A C 1
ATOM 1462 O O . LYS A 1 185 ? -4.894 -14.043 -4.950 1.00 91.56 185 LYS A O 1
ATOM 1467 N N . MET A 1 186 ? -6.997 -13.285 -4.911 1.00 91.25 186 MET A N 1
ATOM 1468 C CA . MET A 1 186 ? -6.879 -12.724 -3.553 1.00 91.25 186 MET A CA 1
ATOM 1469 C C . MET A 1 186 ? -6.561 -13.792 -2.502 1.00 91.25 186 MET A C 1
ATOM 1471 O O . MET A 1 186 ? -5.729 -13.564 -1.627 1.00 91.25 186 MET A O 1
ATOM 1475 N N . ARG A 1 187 ? -7.184 -14.978 -2.568 1.00 90.88 187 ARG A N 1
ATOM 1476 C CA . ARG A 1 187 ? -6.907 -16.060 -1.608 1.00 90.88 187 ARG A CA 1
ATOM 1477 C C . ARG A 1 187 ? -5.450 -16.523 -1.688 1.00 90.88 187 ARG A C 1
ATOM 1479 O O . ARG A 1 187 ? -4.856 -16.739 -0.636 1.00 90.88 187 ARG A O 1
ATOM 1486 N N . LYS A 1 188 ? -4.900 -16.636 -2.903 1.00 90.88 188 LYS A N 1
ATOM 1487 C CA . LYS A 1 188 ? -3.509 -17.003 -3.199 1.00 90.88 188 LYS A CA 1
ATOM 1488 C C . LYS A 1 188 ? -2.540 -15.910 -2.749 1.00 90.88 188 LYS A C 1
ATOM 1490 O O . LYS A 1 188 ? -1.585 -16.217 -2.044 1.00 90.88 188 LYS A O 1
ATOM 1495 N N . LEU A 1 189 ? -2.853 -14.645 -3.035 1.00 90.19 189 LEU A N 1
ATOM 1496 C CA . LEU A 1 189 ? -2.123 -13.476 -2.539 1.00 90.19 189 LEU A CA 1
ATOM 1497 C C . LEU A 1 189 ? -2.011 -13.497 -1.005 1.00 90.19 189 LEU A C 1
ATOM 1499 O O . LEU A 1 189 ? -0.915 -13.466 -0.458 1.00 90.19 189 LEU A O 1
ATOM 1503 N N . PHE A 1 190 ? -3.130 -13.663 -0.297 1.00 88.19 190 PHE A N 1
ATOM 1504 C CA . PHE A 1 190 ? -3.128 -13.783 1.163 1.00 88.19 190 PHE A CA 1
ATOM 1505 C C . PHE A 1 190 ? -2.621 -15.135 1.695 1.00 88.19 190 PHE A C 1
ATOM 1507 O O . PHE A 1 190 ? -2.550 -15.310 2.908 1.00 88.19 190 PHE A O 1
ATOM 1514 N N . SER A 1 191 ? -2.297 -16.122 0.856 1.00 87.75 191 SER A N 1
ATOM 1515 C CA . SER A 1 191 ? -1.524 -17.291 1.306 1.00 87.75 191 SER A CA 1
ATOM 1516 C C . SER A 1 191 ? -0.045 -16.937 1.480 1.00 87.75 191 SER A C 1
ATOM 1518 O O . SER A 1 191 ? 0.625 -17.541 2.317 1.00 87.75 191 SER A O 1
ATOM 1520 N N . LEU A 1 192 ? 0.432 -15.919 0.756 1.00 84.88 192 LEU A N 1
ATOM 1521 C CA . LEU A 1 192 ? 1.770 -15.346 0.898 1.00 84.88 192 LEU A CA 1
ATOM 1522 C C . LEU A 1 192 ? 1.877 -14.398 2.109 1.00 84.88 192 LEU A C 1
ATOM 1524 O O . LEU A 1 192 ? 2.984 -14.128 2.555 1.00 84.88 192 LEU A O 1
ATOM 1528 N N . SER A 1 193 ? 0.772 -13.963 2.740 1.00 80.69 193 SER A N 1
ATOM 1529 C CA . SER A 1 193 ? 0.847 -13.026 3.884 1.00 80.69 193 SER A CA 1
ATOM 1530 C C . SER A 1 193 ? 1.580 -13.572 5.120 1.00 80.69 193 SER A C 1
ATOM 1532 O O . SER A 1 193 ? 1.963 -12.801 6.000 1.00 80.69 193 SER A O 1
ATOM 1534 N N . ARG A 1 194 ? 1.865 -14.884 5.158 1.00 78.88 194 ARG A N 1
ATOM 1535 C CA . ARG A 1 194 ? 2.747 -15.519 6.153 1.00 78.88 194 ARG A CA 1
ATOM 1536 C C . ARG A 1 194 ? 4.223 -15.118 6.035 1.00 78.88 194 ARG A C 1
ATOM 1538 O O . ARG A 1 194 ? 4.925 -15.241 7.033 1.00 78.88 194 ARG A O 1
ATOM 1545 N N . SER A 1 195 ? 4.701 -14.686 4.865 1.00 81.88 195 SER A N 1
ATOM 1546 C CA . SER A 1 195 ? 6.074 -14.186 4.664 1.00 81.88 195 SER A CA 1
ATOM 1547 C C . SER A 1 195 ? 6.167 -12.654 4.692 1.00 81.88 195 SER A C 1
ATOM 1549 O O . SER A 1 195 ? 7.262 -12.102 4.595 1.00 81.88 195 SER A O 1
ATOM 1551 N N . TRP A 1 196 ? 5.041 -11.948 4.832 1.00 84.94 196 TRP A N 1
ATOM 1552 C CA . TRP A 1 196 ? 4.994 -10.489 4.760 1.00 84.94 196 TRP A CA 1
ATOM 1553 C C . TRP A 1 196 ? 5.356 -9.812 6.086 1.00 84.94 196 TRP A C 1
ATOM 1555 O O . TRP A 1 196 ? 4.761 -10.087 7.130 1.00 84.94 196 TRP A O 1
ATOM 1565 N N . THR A 1 197 ? 6.273 -8.845 6.013 1.00 85.56 197 THR A N 1
ATOM 1566 C CA . THR A 1 197 ? 6.535 -7.876 7.087 1.00 85.56 197 THR A CA 1
ATOM 1567 C C . THR A 1 197 ? 5.378 -6.879 7.228 1.00 85.56 197 THR A C 1
ATOM 1569 O O . THR A 1 197 ? 4.483 -6.823 6.380 1.00 85.56 197 THR A O 1
ATOM 1572 N N . MET A 1 198 ? 5.399 -6.064 8.289 1.00 84.88 198 MET A N 1
ATOM 1573 C CA . MET A 1 198 ? 4.399 -5.008 8.499 1.00 84.88 198 MET A CA 1
ATOM 1574 C C . MET A 1 198 ? 4.328 -4.052 7.293 1.00 84.88 198 MET A C 1
ATOM 1576 O O . MET A 1 198 ? 3.254 -3.873 6.728 1.00 84.88 198 MET A O 1
ATOM 1580 N N . ASP A 1 199 ? 5.479 -3.587 6.787 1.00 88.19 199 ASP A N 1
ATOM 1581 C CA . ASP A 1 199 ? 5.556 -2.699 5.613 1.00 88.19 199 ASP A CA 1
ATOM 1582 C C . ASP A 1 199 ? 4.907 -3.295 4.354 1.00 88.19 199 ASP A C 1
ATOM 1584 O O . ASP A 1 199 ? 4.352 -2.577 3.517 1.00 88.19 199 ASP A O 1
ATOM 1588 N N . CYS A 1 200 ? 5.000 -4.618 4.179 1.00 88.38 200 CYS A N 1
ATOM 1589 C CA . CYS A 1 200 ? 4.368 -5.320 3.064 1.00 88.38 200 CYS A CA 1
ATOM 1590 C C . CYS A 1 200 ? 2.843 -5.297 3.187 1.00 88.38 200 CYS A C 1
ATOM 1592 O O . CYS A 1 200 ? 2.149 -5.062 2.198 1.00 88.38 200 CYS A O 1
ATOM 1594 N N . LYS A 1 201 ? 2.319 -5.469 4.403 1.00 89.62 201 LYS A N 1
ATOM 1595 C CA . LYS A 1 201 ? 0.885 -5.388 4.690 1.00 89.62 201 LYS A CA 1
ATOM 1596 C C . LYS A 1 201 ? 0.356 -3.949 4.563 1.00 89.62 201 LYS A C 1
ATOM 1598 O O . LYS A 1 201 ? -0.709 -3.768 3.976 1.00 89.62 201 LYS A O 1
ATOM 1603 N N . ASP A 1 202 ? 1.138 -2.936 4.944 1.00 89.19 202 ASP A N 1
ATOM 1604 C CA . ASP A 1 202 ? 0.810 -1.514 4.730 1.00 89.19 202 ASP A CA 1
ATOM 1605 C C . ASP A 1 202 ? 0.779 -1.133 3.240 1.00 89.19 202 ASP A C 1
ATOM 1607 O O . ASP A 1 202 ? -0.066 -0.358 2.784 1.00 89.19 202 ASP A O 1
ATOM 1611 N N . LYS A 1 203 ? 1.700 -1.676 2.432 1.00 90.12 203 LYS A N 1
ATOM 1612 C CA . LYS A 1 203 ? 1.664 -1.529 0.964 1.00 90.12 203 LYS A CA 1
ATOM 1613 C C . LYS A 1 203 ? 0.406 -2.173 0.367 1.00 90.12 203 LYS A C 1
ATOM 1615 O O . LYS A 1 203 ? -0.209 -1.578 -0.514 1.00 90.12 203 LYS A O 1
ATOM 1620 N N . VAL A 1 204 ? -0.000 -3.344 0.863 1.00 89.81 204 VAL A N 1
ATOM 1621 C CA . VAL A 1 204 ? -1.234 -4.038 0.441 1.00 89.81 204 VAL A CA 1
ATOM 1622 C C . VAL A 1 204 ? -2.477 -3.250 0.844 1.00 89.81 204 VAL A C 1
ATOM 1624 O O . VAL A 1 204 ? -3.372 -3.089 0.018 1.00 89.81 204 VAL A O 1
ATOM 1627 N N . TYR A 1 205 ? -2.507 -2.692 2.057 1.00 89.62 205 TYR A N 1
ATOM 1628 C CA . TYR A 1 205 ? -3.565 -1.785 2.498 1.00 89.62 205 TYR A CA 1
ATOM 1629 C C . TYR A 1 205 ? -3.694 -0.578 1.557 1.00 89.62 205 TYR A C 1
ATOM 1631 O O . TYR A 1 205 ? -4.765 -0.371 0.991 1.00 89.62 205 TYR A O 1
ATOM 1639 N N . ARG A 1 206 ? -2.599 0.152 1.292 1.00 91.00 206 ARG A N 1
ATOM 1640 C CA . ARG A 1 206 ? -2.613 1.313 0.379 1.00 91.00 206 ARG A CA 1
ATOM 1641 C C . ARG A 1 206 ? -3.047 0.948 -1.042 1.00 91.00 206 ARG A C 1
ATOM 1643 O O . ARG A 1 206 ? -3.852 1.656 -1.637 1.00 91.00 206 ARG A O 1
ATOM 1650 N N . ALA A 1 207 ? -2.582 -0.180 -1.583 1.00 91.50 207 ALA A N 1
ATOM 1651 C CA . ALA A 1 207 ? -3.004 -0.638 -2.909 1.00 91.50 207 ALA A CA 1
ATOM 1652 C C . ALA A 1 207 ? -4.518 -0.941 -2.975 1.00 91.50 207 ALA A C 1
ATOM 1654 O O . ALA A 1 207 ? -5.160 -0.679 -3.996 1.00 91.50 207 ALA A O 1
ATOM 1655 N N . LEU A 1 208 ? -5.103 -1.463 -1.890 1.00 90.12 208 LEU A N 1
ATOM 1656 C CA . LEU A 1 208 ? -6.546 -1.693 -1.764 1.00 90.12 208 LEU A CA 1
ATOM 1657 C C . LEU A 1 208 ? -7.335 -0.393 -1.546 1.00 90.12 208 LEU A C 1
ATOM 1659 O O . LEU A 1 208 ? -8.417 -0.250 -2.109 1.00 90.12 208 LEU A O 1
ATOM 1663 N N . GLU A 1 209 ? -6.797 0.558 -0.785 1.00 89.75 209 GLU A N 1
ATOM 1664 C CA . GLU A 1 209 ? -7.382 1.884 -0.555 1.00 89.75 209 GLU A CA 1
ATOM 1665 C C . GLU A 1 209 ? -7.451 2.712 -1.845 1.00 89.75 209 GLU A C 1
ATOM 1667 O O . GLU A 1 209 ? -8.489 3.297 -2.144 1.00 89.75 209 GLU A O 1
ATOM 1672 N N . GLU A 1 210 ? -6.402 2.681 -2.672 1.00 88.69 210 GLU A N 1
ATOM 1673 C CA . GLU A 1 210 ? -6.379 3.375 -3.966 1.00 88.69 210 GLU A CA 1
ATOM 1674 C C . GLU A 1 210 ? -7.317 2.753 -5.015 1.00 88.69 210 GLU A C 1
ATOM 1676 O O . GLU A 1 210 ? -7.846 3.461 -5.870 1.00 88.69 210 GLU A O 1
ATOM 1681 N N . THR A 1 211 ? -7.516 1.431 -4.990 1.00 88.00 211 THR A N 1
ATOM 1682 C CA . THR A 1 211 ? -8.332 0.721 -5.999 1.00 88.00 211 THR A CA 1
ATOM 1683 C C . THR A 1 211 ? -9.791 0.541 -5.586 1.00 88.00 211 THR A C 1
ATOM 1685 O O . THR A 1 211 ? -10.672 0.539 -6.445 1.00 88.00 211 THR A O 1
ATOM 1688 N N . HIS A 1 212 ? -10.065 0.391 -4.289 1.00 88.31 212 HIS A N 1
ATOM 1689 C CA . HIS A 1 212 ? -11.396 0.144 -3.734 1.00 88.31 212 HIS A CA 1
ATOM 1690 C C . HIS A 1 212 ? -11.634 0.981 -2.457 1.00 88.31 212 HIS A C 1
ATOM 1692 O O . HIS A 1 212 ? -11.964 0.418 -1.408 1.00 88.31 212 HIS A O 1
ATOM 1698 N N . PRO A 1 213 ? -11.549 2.326 -2.517 1.00 87.56 213 PRO A N 1
ATOM 1699 C CA . PRO A 1 213 ? -11.709 3.188 -1.338 1.00 87.56 213 PRO A CA 1
ATOM 1700 C C . PRO A 1 213 ? -13.069 2.994 -0.647 1.00 87.56 213 PRO A C 1
ATOM 1702 O O . PRO A 1 213 ? -13.181 3.054 0.575 1.00 87.56 213 PRO A O 1
ATOM 1705 N N . HIS A 1 214 ? -14.117 2.695 -1.422 1.00 86.81 214 HIS A N 1
ATOM 1706 C CA . HIS A 1 214 ? -15.449 2.392 -0.893 1.00 86.81 214 HIS A CA 1
ATOM 1707 C C . HIS A 1 214 ? -15.501 1.078 -0.102 1.00 86.81 214 HIS A C 1
ATOM 1709 O O . HIS A 1 214 ? -16.256 0.995 0.862 1.00 86.81 214 HIS A O 1
ATOM 1715 N N . LEU A 1 215 ? -14.701 0.076 -0.487 1.00 88.00 215 LEU A N 1
ATOM 1716 C CA . LEU A 1 215 ? -14.602 -1.186 0.242 1.00 88.00 215 LEU A CA 1
ATOM 1717 C C . LEU A 1 215 ? -13.852 -0.984 1.556 1.00 88.00 215 LEU A C 1
ATOM 1719 O O . LEU A 1 215 ? -14.336 -1.430 2.586 1.00 88.00 215 LEU A O 1
ATOM 1723 N N . ILE A 1 216 ? -12.715 -0.283 1.536 1.00 88.50 216 ILE A N 1
ATOM 1724 C CA . ILE A 1 216 ? -11.961 0.017 2.761 1.00 88.50 216 ILE A CA 1
ATOM 1725 C C . ILE A 1 216 ? -12.831 0.783 3.763 1.00 88.50 216 ILE A C 1
ATOM 1727 O O . ILE A 1 216 ? -12.889 0.388 4.923 1.00 88.50 216 ILE A O 1
ATOM 1731 N N . ARG A 1 217 ? -13.595 1.788 3.314 1.00 85.75 217 ARG A N 1
ATOM 1732 C CA . ARG A 1 217 ? -14.534 2.520 4.177 1.00 85.75 217 ARG A CA 1
ATOM 1733 C C . ARG A 1 217 ? -15.614 1.618 4.801 1.00 85.75 217 ARG A C 1
ATOM 1735 O O . ARG A 1 217 ? -15.781 1.665 6.010 1.00 85.75 217 ARG A O 1
ATOM 1742 N N . ASP A 1 218 ? -16.284 0.764 4.018 1.00 86.69 218 ASP A N 1
ATOM 1743 C CA . ASP A 1 218 ? -17.322 -0.170 4.522 1.00 86.69 218 ASP A CA 1
ATOM 1744 C C . ASP A 1 218 ? -16.766 -1.265 5.461 1.00 86.69 218 ASP A C 1
ATOM 1746 O O . ASP A 1 218 ? -17.514 -1.886 6.215 1.00 86.69 218 ASP A O 1
ATOM 1750 N N . LEU A 1 219 ? -15.455 -1.529 5.408 1.00 86.19 219 LEU A N 1
ATOM 1751 C CA . LEU A 1 219 ? -14.760 -2.425 6.338 1.00 86.19 219 LEU A CA 1
ATOM 1752 C C . LEU A 1 219 ? -14.296 -1.699 7.610 1.00 86.19 219 LEU A C 1
ATOM 1754 O O . LEU A 1 219 ? -14.282 -2.314 8.668 1.00 86.19 219 LEU A O 1
ATOM 1758 N N . LEU A 1 220 ? -13.928 -0.418 7.512 1.00 81.31 220 LEU A N 1
ATOM 1759 C CA . LEU A 1 220 ? -13.454 0.403 8.632 1.00 81.31 220 LEU A CA 1
ATOM 1760 C C . LEU A 1 220 ? -14.601 0.953 9.504 1.00 81.31 220 LEU A C 1
ATOM 1762 O O . LEU A 1 220 ? -14.393 1.267 10.670 1.00 81.31 220 LEU A O 1
ATOM 1766 N N . GLU A 1 221 ? -15.814 1.045 8.957 1.00 76.69 221 GLU A N 1
ATOM 1767 C CA . GLU A 1 221 ? -17.042 1.469 9.655 1.00 76.69 221 GLU A CA 1
ATOM 1768 C C . GLU A 1 221 ? -17.698 0.325 10.480 1.00 76.69 221 GLU A C 1
ATOM 1770 O O . GLU A 1 221 ? -18.855 0.435 10.890 1.00 76.69 221 GLU A O 1
ATOM 1775 N N . LYS A 1 222 ? -16.971 -0.784 10.718 1.00 56.19 222 LYS A N 1
ATOM 1776 C CA . LYS A 1 222 ? -17.415 -2.008 11.419 1.00 56.19 222 LYS A CA 1
ATOM 1777 C C . LYS A 1 222 ? -16.451 -2.500 12.500 1.00 56.19 222 LYS A C 1
ATOM 1779 O O . LYS A 1 222 ? -16.949 -2.684 13.630 1.00 56.19 222 LYS A O 1
#

Foldseek 3Di:
DDDDDDDDDDDDDDDDDDDDDDDDDDDPDDDDPDPVVVVVVVVVVVVVVVVVVVVVVVVVVVVVVVVVVVVVVVVVVVVVVVVVVVVVVVVVVVVVVVVVVVVVVVVVVVPDPDDDDDDDDDDDDDDDDPPCPPVVVPADLCRVCLQVCLVPVPDCVQLLVQLDVPQDDPVLSVVLVPDPDSSSSSVSVVVCVVVDDPVSSVSSVVSCCVRPVVSVVVSVVD

Radius of gyration: 43.2 Å; chains: 1; bounding box: 102×78×112 Å

InterPro domains:
  IPR001315 CARD domain [PF00619] (140-220)
  IPR001315 CARD domain [PS50209] (134-222)
  IPR011029 Death-like domain superfamily [G3DSA:1.10.533.10] (139-222)
  IPR011029 Death-like domain superfamily [SSF47986] (138-220)
  IPR033516 CARD8/ASC/NALP1, CARD domain [cd08330] (140-220)
  IPR051249 NLRP Inflammasome [PTHR46985] (134-222)

Organism: Myodes glareolus (NCBI:txid447135)

Sequence (222 aa):
MGRCQGKNSSNNLKNNMKSSDPNDPTIEGLEHLNPEEVGKSAIMKAIESLKQDMNNSLKEMDEKYNKKFEEMSKSMNDTLGNQEKTIKQEMETVQELKTEMESMKKTQNEGRLDMENLGELRPLPPMISASNKDAAALLHFVDQYREQLVSRVTSVDPVLDKLHRLVLSEEEYEAVRAEATNQNKMRKLFSLSRSWTMDCKDKVYRALEETHPHLIRDLLEK

pLDDT: mean 75.37, std 19.77, range [32.97, 95.56]

Secondary structure (DSSP, 8-state):
----------------------------------HHHHHHHHHHHHHHHHHHHHHHHHHHHHHHHHHHHHHHHHHHHHHHHHHHHHHHHHHHHHHHHHHHHHHHHHHHHHT--S--------PPPPP-----TTTGGGS-HHHHTHHHHHHH----HHHHHHHBTTTB-HHHHHHHHTSSSHHHHHHHHTTGGGS--HHHHHHHHHHHHHH-HHHHHHHHT-